Protein AF-A0A1P8FGY9-F1 (afdb_monomer_lite)

Radius of gyration: 38.56 Å; chains: 1; bounding box: 108×96×77 Å

Sequence (184 aa):
MKPAHLARLALLLLAVPMPASASFLSGEALDTMANVISWIVLIFVPIGAIVLFWLVHVMPEKIAEKNHHPQSAAIKTLCLLSLFFGGLLWPIAWLWAYTKPVAYRMAYGTDKHEHYYVHMAERAERGELDEEQLDHLRAEFFSMAERGALSDVLKAARDRTSKSVAGRAAPGPAASTSTTGGHA

Structure (mmCIF, N/CA/C/O backbone):
data_AF-A0A1P8FGY9-F1
#
_entry.id   AF-A0A1P8FGY9-F1
#
loop_
_atom_site.group_PDB
_atom_site.id
_atom_site.type_symbol
_atom_site.label_atom_id
_atom_site.label_alt_id
_atom_site.label_comp_id
_atom_site.label_asym_id
_atom_site.label_entity_id
_atom_site.label_seq_id
_atom_site.pdbx_PDB_ins_code
_atom_site.Cartn_x
_atom_site.Cartn_y
_atom_site.Cartn_z
_atom_site.occupancy
_atom_site.B_iso_or_equiv
_atom_site.auth_seq_id
_atom_site.auth_comp_id
_atom_site.auth_asym_id
_atom_site.auth_atom_id
_atom_site.pdbx_PDB_model_num
ATOM 1 N N . MET A 1 1 ? 69.899 33.378 -31.419 1.00 52.72 1 MET A N 1
ATOM 2 C CA . MET A 1 1 ? 68.462 33.410 -31.786 1.00 52.72 1 MET A CA 1
ATOM 3 C C . MET A 1 1 ? 67.663 33.518 -30.491 1.00 52.72 1 MET A C 1
ATOM 5 O O . MET A 1 1 ? 67.904 32.722 -29.596 1.00 52.72 1 MET A O 1
ATOM 9 N N . LYS A 1 2 ? 66.854 34.576 -30.313 1.00 55.50 2 LYS A N 1
ATOM 10 C CA . LYS A 1 2 ? 66.275 34.943 -29.001 1.00 55.50 2 LYS A CA 1
ATOM 11 C C . LYS A 1 2 ? 65.238 33.901 -28.530 1.00 55.50 2 LYS A C 1
ATOM 13 O O . LYS A 1 2 ? 64.402 33.505 -29.344 1.00 55.50 2 LYS A O 1
ATOM 18 N N . PRO A 1 3 ? 65.224 33.518 -27.236 1.00 62.28 3 PRO A N 1
ATOM 19 C CA . PRO A 1 3 ? 64.344 32.471 -26.687 1.00 62.28 3 PRO A CA 1
ATOM 20 C C . PRO A 1 3 ? 62.849 32.773 -26.880 1.00 62.28 3 PRO A C 1
ATOM 22 O O . PRO A 1 3 ? 62.032 31.862 -26.973 1.00 62.28 3 PRO A O 1
ATOM 25 N N . ALA A 1 4 ? 62.497 34.050 -27.047 1.00 67.69 4 ALA A N 1
ATOM 26 C CA . ALA A 1 4 ? 61.141 34.495 -27.347 1.00 67.69 4 ALA A CA 1
ATOM 27 C C . ALA A 1 4 ? 60.590 33.968 -28.688 1.00 67.69 4 ALA A C 1
ATOM 29 O O . ALA A 1 4 ? 59.383 33.784 -28.813 1.00 67.69 4 ALA A O 1
ATOM 30 N N . HIS A 1 5 ? 61.440 33.705 -29.689 1.00 65.44 5 HIS A N 1
ATOM 31 C CA . HIS A 1 5 ? 60.979 33.160 -30.972 1.00 65.44 5 HIS A CA 1
ATOM 32 C C . HIS A 1 5 ? 60.715 31.655 -30.895 1.00 65.44 5 HIS A C 1
ATOM 34 O O . HIS A 1 5 ? 59.754 31.189 -31.494 1.00 65.44 5 HIS A O 1
ATOM 40 N N . LEU A 1 6 ? 61.505 30.917 -30.107 1.00 68.25 6 LEU A N 1
ATOM 41 C CA . LEU A 1 6 ? 61.282 29.490 -29.854 1.00 68.25 6 LEU A CA 1
ATOM 42 C C . LEU A 1 6 ? 60.007 29.267 -29.035 1.00 68.25 6 LEU A C 1
ATOM 44 O O . LEU A 1 6 ? 59.204 28.406 -29.379 1.00 68.25 6 LEU A O 1
ATOM 48 N N . ALA A 1 7 ? 59.770 30.102 -28.019 1.00 68.69 7 ALA A N 1
ATOM 49 C CA . ALA A 1 7 ? 58.537 30.063 -27.235 1.00 68.69 7 ALA A CA 1
ATOM 50 C C . ALA A 1 7 ? 57.295 30.374 -28.090 1.00 68.69 7 ALA A C 1
ATOM 52 O O . ALA A 1 7 ? 56.277 29.698 -27.975 1.00 68.69 7 ALA A O 1
ATOM 53 N N . ARG A 1 8 ? 57.389 31.360 -28.994 1.00 69.12 8 ARG A N 1
ATOM 54 C CA . ARG A 1 8 ? 56.297 31.693 -29.922 1.00 69.12 8 ARG A CA 1
ATOM 55 C C . ARG A 1 8 ? 56.027 30.578 -30.927 1.00 69.12 8 ARG A C 1
ATOM 57 O O . ARG A 1 8 ? 54.866 30.321 -31.205 1.00 69.12 8 ARG A O 1
ATOM 64 N N . LEU A 1 9 ? 57.061 29.904 -31.432 1.00 68.62 9 LEU A N 1
ATOM 65 C CA . LEU A 1 9 ? 56.897 28.797 -32.378 1.00 68.62 9 LEU A CA 1
ATOM 66 C C . LEU A 1 9 ? 56.300 27.552 -31.705 1.00 68.62 9 LEU A C 1
ATOM 68 O O . LEU A 1 9 ? 55.421 26.919 -32.276 1.00 68.62 9 LEU A O 1
ATOM 72 N N . ALA A 1 10 ? 56.724 27.242 -30.476 1.00 67.62 10 ALA A N 1
ATOM 73 C CA . ALA A 1 10 ? 56.170 26.144 -29.685 1.00 67.62 10 ALA A CA 1
ATOM 74 C C . ALA A 1 10 ? 54.699 26.386 -29.310 1.00 67.62 10 ALA A C 1
ATOM 76 O O . ALA A 1 10 ? 53.885 25.471 -29.397 1.00 67.62 10 ALA A O 1
ATOM 77 N N . LEU A 1 11 ? 54.340 27.628 -28.964 1.00 67.56 11 LEU A N 1
ATOM 78 C CA . LEU A 1 11 ? 52.955 28.008 -28.683 1.00 67.56 11 LEU A CA 1
ATOM 79 C C . LEU A 1 11 ? 52.070 27.938 -29.939 1.00 67.56 11 LEU A C 1
ATOM 81 O O . LEU A 1 11 ? 50.914 27.537 -29.850 1.00 67.56 11 LEU A O 1
ATOM 85 N N . LEU A 1 12 ? 52.619 28.276 -31.111 1.00 65.75 12 LEU A N 1
ATOM 86 C CA . LEU A 1 12 ? 51.913 28.162 -32.391 1.00 65.75 12 LEU A CA 1
ATOM 87 C C . LEU A 1 12 ? 51.732 26.700 -32.822 1.00 65.75 12 LEU A C 1
ATOM 89 O O . LEU A 1 12 ? 50.700 26.372 -33.393 1.00 65.75 12 LEU A O 1
ATOM 93 N N . LEU A 1 13 ? 52.688 25.819 -32.503 1.00 63.69 13 LEU A N 1
ATOM 94 C CA . LEU A 1 13 ? 52.582 24.379 -32.763 1.00 63.69 13 LEU A CA 1
ATOM 95 C C . LEU A 1 13 ? 51.557 23.688 -31.846 1.00 63.69 13 LEU A C 1
ATOM 97 O O . LEU A 1 13 ? 50.890 22.754 -32.276 1.00 63.69 13 LEU A O 1
ATOM 101 N N . LEU A 1 14 ? 51.412 24.159 -30.601 1.00 64.88 14 LEU A N 1
ATOM 102 C CA . LEU A 1 14 ? 50.437 23.632 -29.637 1.00 64.88 14 LEU A CA 1
ATOM 103 C C . LEU A 1 14 ? 48.996 24.093 -29.925 1.00 64.88 14 LEU A C 1
ATOM 105 O O . LEU A 1 14 ? 48.046 23.475 -29.454 1.00 64.88 14 LEU A O 1
ATOM 109 N N . ALA A 1 15 ? 48.839 25.185 -30.677 1.00 63.47 15 ALA A N 1
ATOM 110 C CA . ALA A 1 15 ? 47.548 25.764 -31.042 1.00 63.47 15 ALA A 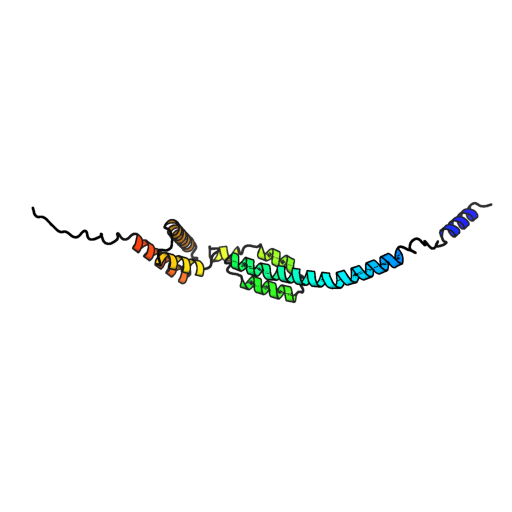CA 1
ATOM 111 C C . ALA A 1 15 ? 46.965 25.193 -32.347 1.00 63.47 15 ALA A C 1
ATOM 113 O O . ALA A 1 15 ? 45.872 25.594 -32.746 1.00 63.47 15 ALA A O 1
ATOM 114 N N . VAL A 1 16 ? 47.667 24.274 -33.022 1.00 65.19 16 VAL A N 1
ATOM 115 C CA . VAL A 1 16 ? 47.122 23.569 -34.188 1.00 65.19 16 VAL A CA 1
ATOM 116 C C . VAL A 1 16 ? 46.203 22.452 -33.682 1.00 65.19 16 VAL A C 1
ATOM 118 O O . VAL A 1 16 ? 46.699 21.509 -33.062 1.00 65.19 16 VAL A O 1
ATOM 121 N N . PRO A 1 17 ? 44.879 22.513 -33.923 1.00 61.41 17 PRO A N 1
ATOM 122 C CA . PRO A 1 17 ? 43.989 21.419 -33.570 1.00 61.41 17 PRO A CA 1
ATOM 123 C C . PRO A 1 17 ? 44.350 20.210 -34.438 1.00 61.41 17 PRO A C 1
ATOM 125 O O . PRO A 1 17 ? 44.054 20.171 -35.631 1.00 61.41 17 PRO A O 1
ATOM 128 N N . MET A 1 18 ? 45.027 19.222 -33.851 1.00 62.53 18 MET A N 1
ATOM 129 C CA . MET A 1 18 ? 45.181 17.922 -34.493 1.00 62.53 18 MET A CA 1
ATOM 130 C C . MET A 1 18 ? 43.790 17.286 -34.613 1.00 62.53 18 MET A C 1
ATOM 132 O O . MET A 1 18 ? 43.100 17.172 -33.596 1.00 62.53 18 MET A O 1
ATOM 136 N N . PRO A 1 19 ? 43.353 16.843 -35.806 1.00 58.59 19 PRO A N 1
ATOM 137 C CA . PRO A 1 19 ? 42.156 16.028 -35.909 1.00 58.59 19 PRO A CA 1
ATOM 138 C C . PRO A 1 19 ? 42.450 14.684 -35.237 1.00 58.59 19 PRO A C 1
ATOM 140 O O . PRO A 1 19 ? 43.088 13.805 -35.819 1.00 58.59 19 PRO A O 1
ATOM 143 N N . ALA A 1 20 ? 42.014 14.539 -33.986 1.00 58.78 20 ALA A N 1
ATOM 144 C CA . ALA A 1 20 ? 42.056 13.293 -33.235 1.00 58.78 20 ALA A CA 1
ATOM 145 C C . ALA A 1 20 ? 41.109 12.278 -33.894 1.00 58.78 20 ALA A C 1
ATOM 147 O O . ALA A 1 20 ? 39.953 12.111 -33.514 1.00 58.78 20 ALA A O 1
ATOM 148 N N . SER A 1 21 ? 41.605 11.620 -34.936 1.00 54.66 21 SER A N 1
ATOM 149 C CA . SER A 1 21 ? 40.890 10.591 -35.683 1.00 54.66 21 SER A CA 1
ATOM 150 C C . SER A 1 21 ? 41.093 9.247 -34.986 1.00 54.66 21 SER A C 1
ATOM 152 O O . SER A 1 21 ? 41.872 8.417 -35.437 1.00 54.66 21 SER A O 1
ATOM 154 N N . ALA A 1 22 ? 40.429 9.056 -33.844 1.00 53.38 22 ALA A N 1
ATOM 155 C CA . ALA A 1 22 ? 40.418 7.782 -33.116 1.00 53.38 22 ALA A CA 1
ATOM 156 C C . ALA A 1 22 ? 39.099 6.993 -33.285 1.00 53.38 22 ALA A C 1
ATOM 158 O O . ALA A 1 22 ? 38.991 5.875 -32.790 1.00 53.38 22 ALA A O 1
ATOM 159 N N . SER A 1 23 ? 38.107 7.541 -34.001 1.00 54.06 23 SER A N 1
ATOM 160 C CA . SER A 1 23 ? 36.715 7.046 -33.975 1.00 54.06 23 SER A CA 1
ATOM 161 C C . SER A 1 23 ? 36.164 6.564 -35.322 1.00 54.06 23 SER A C 1
ATOM 163 O O . SER A 1 23 ? 34.956 6.591 -35.527 1.00 54.06 23 SER A O 1
ATOM 165 N N . PHE A 1 24 ? 37.006 6.133 -36.265 1.00 56.44 24 PHE A N 1
ATOM 166 C CA . PHE A 1 24 ? 36.525 5.761 -37.606 1.00 56.44 24 PHE A CA 1
ATOM 167 C C . PHE A 1 24 ? 35.804 4.399 -37.660 1.00 56.44 24 PHE A C 1
ATOM 169 O O . PHE A 1 24 ? 34.945 4.201 -38.504 1.00 56.44 24 PHE A O 1
ATOM 176 N N . LEU A 1 25 ? 36.100 3.474 -36.738 1.00 56.06 25 LEU A N 1
ATOM 177 C CA . LEU A 1 25 ? 35.446 2.153 -36.674 1.00 56.06 25 LEU A CA 1
ATOM 178 C C . LEU A 1 25 ? 34.534 1.981 -35.452 1.00 56.06 25 LEU A C 1
ATOM 180 O O . LEU A 1 25 ? 33.635 1.146 -35.461 1.00 56.06 25 LEU A O 1
ATOM 184 N N . SER A 1 26 ? 34.745 2.780 -34.404 1.00 59.91 26 SER A N 1
ATOM 185 C CA . SER A 1 26 ? 33.906 2.780 -33.207 1.00 59.91 26 SER A CA 1
ATOM 186 C C . SER A 1 26 ? 32.753 3.771 -33.297 1.00 59.91 26 SER A C 1
ATOM 188 O O . SER A 1 26 ? 31.760 3.529 -32.633 1.00 59.91 26 SER A O 1
ATOM 190 N N . GLY A 1 27 ? 32.837 4.834 -34.109 1.00 69.06 27 GLY A N 1
ATOM 191 C CA . GLY A 1 27 ? 31.794 5.859 -34.218 1.00 69.06 27 GLY A CA 1
ATOM 192 C C . GLY A 1 27 ? 30.499 5.341 -34.842 1.00 69.06 27 GLY A C 1
ATOM 193 O O . GLY A 1 27 ? 29.450 5.449 -34.226 1.00 69.06 27 GLY A O 1
ATOM 194 N N . GLU A 1 28 ? 30.576 4.718 -36.019 1.00 73.75 28 GLU A N 1
ATOM 195 C CA . GLU A 1 28 ? 29.394 4.210 -36.737 1.00 73.75 28 GLU A CA 1
ATOM 196 C C . GLU A 1 28 ? 28.761 2.996 -36.033 1.00 73.75 28 GLU A C 1
ATOM 198 O O . GLU A 1 28 ? 27.538 2.876 -35.940 1.00 73.75 28 GLU A O 1
ATOM 203 N N . ALA A 1 29 ? 29.592 2.127 -35.445 1.00 80.75 29 ALA A N 1
ATOM 204 C CA . ALA A 1 29 ? 29.123 1.020 -34.618 1.00 80.75 29 ALA A CA 1
ATOM 205 C C . ALA A 1 29 ? 28.487 1.511 -33.303 1.00 80.75 29 ALA A C 1
ATOM 207 O O . ALA A 1 29 ? 27.421 1.020 -32.939 1.00 80.75 29 ALA A O 1
ATOM 208 N N . LEU A 1 30 ? 29.083 2.492 -32.605 1.00 82.94 30 LEU A N 1
ATOM 209 C CA . LEU A 1 30 ? 28.463 3.106 -31.421 1.00 82.94 30 LEU A CA 1
ATOM 210 C C . LEU A 1 30 ? 27.164 3.812 -31.769 1.00 82.94 30 LEU A C 1
ATOM 212 O O . LEU A 1 30 ? 26.212 3.673 -31.014 1.00 82.94 30 LEU A O 1
ATOM 216 N N . ASP A 1 31 ? 27.118 4.545 -32.878 1.00 86.00 31 ASP A N 1
ATOM 217 C CA . ASP A 1 31 ? 25.928 5.279 -33.306 1.00 86.00 31 ASP A CA 1
ATOM 218 C C . ASP A 1 31 ? 24.774 4.314 -33.607 1.00 86.00 31 ASP A C 1
ATOM 220 O O . ASP A 1 31 ? 23.673 4.451 -33.070 1.00 86.00 31 ASP A O 1
ATOM 224 N N . THR A 1 32 ? 25.068 3.232 -34.333 1.00 88.44 32 THR A N 1
ATOM 225 C CA . THR A 1 32 ? 24.097 2.165 -34.604 1.00 88.44 32 THR A CA 1
ATOM 226 C C . THR A 1 32 ? 23.628 1.490 -33.312 1.00 88.44 32 THR A C 1
ATOM 228 O O . THR A 1 32 ? 22.425 1.312 -33.108 1.00 88.44 32 THR A O 1
ATOM 231 N N . MET A 1 33 ? 24.547 1.140 -32.405 1.00 90.12 33 MET A N 1
ATOM 232 C CA . MET A 1 33 ? 24.194 0.536 -31.114 1.00 90.12 33 MET A CA 1
ATOM 233 C C . MET A 1 33 ? 23.385 1.497 -30.234 1.00 90.12 33 MET A C 1
ATOM 235 O O . MET A 1 33 ? 22.400 1.083 -29.626 1.00 90.12 33 MET A O 1
ATOM 239 N N . ALA A 1 34 ? 23.746 2.778 -30.188 1.00 91.69 34 ALA A N 1
ATOM 240 C CA . ALA A 1 34 ? 23.038 3.803 -29.430 1.00 91.69 34 ALA A CA 1
ATOM 241 C C . ALA A 1 34 ? 21.625 4.031 -29.975 1.00 91.69 34 ALA A C 1
ATOM 243 O O . ALA A 1 34 ? 20.690 4.182 -29.187 1.00 91.69 34 ALA A O 1
ATOM 244 N N . ASN A 1 35 ? 21.442 3.990 -31.297 1.00 93.31 35 ASN A N 1
ATOM 245 C CA . ASN A 1 35 ? 20.129 4.092 -31.925 1.00 93.31 35 ASN A CA 1
ATOM 246 C C . ASN A 1 35 ? 19.243 2.881 -31.582 1.00 93.31 35 ASN A C 1
ATOM 248 O O . ASN A 1 35 ? 18.087 3.045 -31.188 1.00 93.31 35 ASN A O 1
ATOM 252 N N . VAL A 1 36 ? 19.799 1.665 -31.644 1.00 93.62 36 VAL A N 1
ATOM 253 C CA . VAL A 1 36 ? 19.083 0.436 -31.255 1.00 93.62 36 VAL A CA 1
ATOM 254 C C . VAL A 1 36 ? 18.703 0.468 -29.773 1.00 93.62 36 VAL A C 1
ATOM 256 O O . VAL A 1 36 ? 17.544 0.232 -29.431 1.00 93.62 36 VAL A O 1
ATOM 259 N N . ILE A 1 37 ? 19.643 0.815 -28.889 1.00 94.00 37 ILE A N 1
ATOM 260 C CA . ILE A 1 37 ? 19.380 0.939 -27.449 1.00 94.00 37 ILE A CA 1
ATOM 261 C C . ILE A 1 37 ? 18.340 2.031 -27.187 1.00 94.00 37 ILE A C 1
ATOM 263 O O . ILE A 1 37 ? 17.445 1.817 -26.376 1.00 94.00 37 ILE A O 1
ATOM 267 N N . SER A 1 38 ? 18.398 3.163 -27.891 1.00 95.50 38 SER A N 1
ATOM 268 C CA . SER A 1 38 ? 17.421 4.247 -27.735 1.00 95.50 38 SER A CA 1
ATOM 269 C C . SER A 1 38 ? 16.010 3.790 -28.087 1.00 95.50 38 SER A C 1
ATOM 271 O O . SER A 1 38 ? 15.091 4.050 -27.316 1.00 95.50 38 SER A O 1
ATOM 273 N N . TRP A 1 39 ? 15.826 3.049 -29.183 1.00 95.75 39 TRP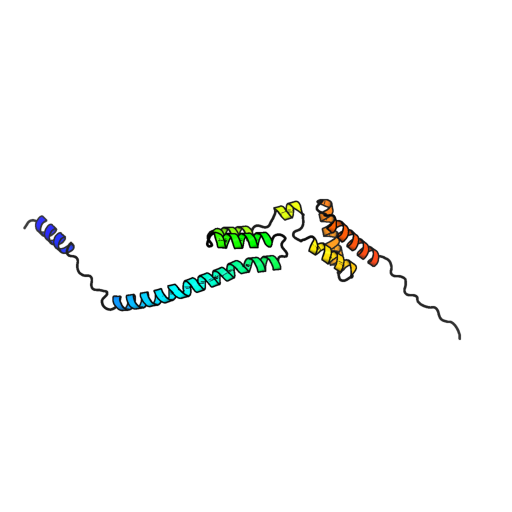 A N 1
ATOM 274 C CA . TRP A 1 39 ? 14.525 2.471 -29.540 1.00 95.75 39 TRP A CA 1
ATOM 275 C C . TRP A 1 39 ? 14.026 1.451 -28.515 1.00 95.75 39 TRP A C 1
ATOM 277 O O . TRP A 1 39 ? 12.849 1.463 -28.154 1.00 95.75 39 TRP A O 1
ATOM 287 N N . ILE A 1 40 ? 14.919 0.601 -28.003 1.00 95.12 40 ILE A N 1
ATOM 288 C CA . ILE A 1 40 ? 14.588 -0.352 -26.937 1.00 95.12 40 ILE A CA 1
ATOM 289 C C . ILE A 1 40 ? 14.144 0.408 -25.684 1.00 95.12 40 ILE A C 1
ATOM 291 O O . ILE A 1 40 ? 13.064 0.158 -25.161 1.00 95.12 40 ILE A O 1
ATOM 295 N N . VAL A 1 41 ? 14.931 1.370 -25.213 1.00 94.75 41 VAL A N 1
ATOM 296 C CA . VAL A 1 41 ? 14.609 2.175 -24.028 1.00 94.75 41 VAL A CA 1
ATOM 297 C C . VAL A 1 41 ? 13.287 2.915 -24.230 1.00 94.75 41 VAL A C 1
ATOM 299 O O . VAL A 1 41 ? 12.419 2.855 -23.365 1.00 94.75 41 VAL A O 1
ATOM 302 N N . LEU A 1 42 ? 13.082 3.533 -25.393 1.00 94.62 42 LEU A N 1
ATOM 303 C CA . LEU A 1 42 ? 11.875 4.292 -25.714 1.00 94.62 42 LEU A CA 1
ATOM 304 C C . LEU A 1 42 ? 10.603 3.433 -25.719 1.00 94.62 42 LEU A C 1
ATOM 306 O O . LEU A 1 42 ? 9.535 3.955 -25.421 1.00 94.62 42 LEU A O 1
ATOM 310 N N . ILE A 1 43 ? 10.699 2.131 -26.003 1.00 94.00 43 ILE A N 1
ATOM 311 C CA . ILE A 1 43 ? 9.553 1.208 -25.975 1.00 94.00 43 ILE A CA 1
ATOM 312 C C . ILE A 1 43 ? 9.416 0.525 -24.608 1.00 94.00 43 ILE A C 1
ATOM 314 O O . ILE A 1 43 ? 8.341 0.521 -24.012 1.00 94.00 43 ILE A O 1
ATOM 318 N N . PHE A 1 44 ? 10.491 -0.056 -24.081 1.00 93.75 44 PHE A N 1
ATOM 319 C CA . PHE A 1 44 ? 10.430 -0.900 -22.888 1.00 93.75 44 PHE A CA 1
ATOM 320 C C . PHE A 1 44 ? 10.381 -0.104 -21.583 1.00 93.75 44 PHE A C 1
ATOM 322 O O . PHE A 1 44 ? 9.739 -0.561 -20.637 1.00 93.75 44 PHE A O 1
ATOM 329 N N . VAL A 1 45 ? 10.992 1.084 -21.510 1.00 91.50 45 VAL A N 1
ATOM 330 C CA . VAL A 1 45 ? 10.906 1.927 -20.306 1.00 91.50 45 VAL A CA 1
ATOM 331 C C . VAL A 1 45 ? 9.481 2.393 -20.023 1.00 91.50 45 VAL A C 1
ATOM 333 O O . VAL A 1 45 ? 9.056 2.207 -18.885 1.00 91.50 45 VAL A O 1
ATOM 336 N N . PRO A 1 46 ? 8.693 2.936 -20.974 1.00 88.31 46 PRO A N 1
ATOM 337 C CA . PRO A 1 46 ? 7.314 3.307 -20.668 1.00 88.31 46 PRO A CA 1
ATOM 338 C C . PRO A 1 46 ? 6.445 2.090 -20.341 1.00 88.31 46 PRO A C 1
ATOM 340 O O . PRO A 1 46 ? 5.624 2.177 -19.435 1.00 88.31 46 PRO A O 1
ATOM 343 N N . ILE A 1 47 ? 6.652 0.938 -20.989 1.00 91.19 47 ILE A N 1
ATOM 344 C CA . ILE A 1 47 ? 5.931 -0.298 -20.637 1.00 91.19 47 ILE A CA 1
ATOM 345 C C . ILE A 1 47 ? 6.265 -0.719 -19.201 1.00 91.19 47 ILE A C 1
ATOM 347 O O . ILE A 1 47 ? 5.362 -0.961 -18.402 1.00 91.19 47 ILE A O 1
ATOM 351 N N . GLY A 1 48 ? 7.551 -0.754 -18.845 1.00 88.38 48 GLY A N 1
ATOM 352 C CA . GLY A 1 48 ? 8.003 -1.064 -17.490 1.00 88.38 48 GLY A CA 1
ATOM 353 C C . GLY A 1 48 ? 7.484 -0.059 -16.461 1.00 88.38 48 GLY A C 1
ATOM 354 O O . GLY A 1 48 ? 7.026 -0.461 -15.393 1.00 88.38 48 GLY A O 1
ATOM 355 N N . ALA A 1 49 ? 7.475 1.231 -16.803 1.00 82.56 49 ALA A N 1
ATOM 356 C CA . ALA A 1 49 ? 6.919 2.287 -15.969 1.00 82.56 49 ALA A CA 1
ATOM 357 C C . ALA A 1 49 ? 5.415 2.095 -15.751 1.00 82.56 49 ALA A C 1
ATOM 359 O O . ALA A 1 49 ? 4.969 2.192 -14.615 1.00 82.56 49 ALA A O 1
ATOM 360 N N . ILE A 1 50 ? 4.644 1.756 -16.791 1.00 83.75 50 ILE A N 1
ATOM 361 C CA . ILE A 1 50 ? 3.206 1.474 -16.680 1.00 83.75 50 ILE A CA 1
ATOM 362 C C . ILE A 1 50 ? 2.962 0.238 -15.812 1.00 83.75 50 ILE A C 1
ATOM 364 O O . ILE A 1 50 ? 2.107 0.284 -14.933 1.00 83.75 50 ILE A O 1
ATOM 368 N N . VAL A 1 51 ? 3.716 -0.848 -16.006 1.00 84.69 51 VAL A N 1
ATOM 369 C CA . VAL A 1 51 ? 3.572 -2.078 -15.206 1.00 84.69 51 VAL A CA 1
ATOM 370 C C . VAL A 1 51 ? 3.907 -1.820 -13.738 1.00 84.69 51 VAL A C 1
ATOM 372 O O . VAL A 1 51 ? 3.137 -2.203 -12.856 1.00 84.69 51 VAL A O 1
ATOM 375 N N . LEU A 1 52 ? 5.019 -1.133 -13.464 1.00 80.75 52 LEU A N 1
ATOM 376 C CA . LEU A 1 52 ? 5.407 -0.744 -12.110 1.00 80.75 52 LEU A CA 1
ATOM 377 C C . LEU A 1 52 ? 4.364 0.192 -11.491 1.00 80.75 52 LEU A C 1
ATOM 379 O O . LEU A 1 52 ? 3.974 0.001 -10.341 1.00 80.75 52 LEU A O 1
ATOM 383 N N . PHE A 1 53 ? 3.871 1.157 -12.266 1.00 78.62 53 PHE A N 1
ATOM 384 C CA . PHE A 1 53 ? 2.825 2.084 -11.855 1.00 78.62 53 PHE A CA 1
ATOM 385 C C . PHE A 1 53 ? 1.542 1.343 -11.466 1.00 78.62 53 PHE A C 1
ATOM 387 O O . PHE A 1 53 ? 0.993 1.603 -10.394 1.00 78.62 53 PHE A O 1
ATOM 394 N N . TRP A 1 54 ? 1.105 0.385 -12.287 1.00 79.50 54 TRP A N 1
ATOM 395 C CA . TRP A 1 54 ? -0.064 -0.454 -12.021 1.00 79.50 54 TRP A CA 1
ATOM 396 C C . TRP A 1 54 ? 0.125 -1.301 -10.762 1.00 79.50 54 TRP A C 1
ATOM 398 O O . TRP A 1 54 ? -0.736 -1.308 -9.884 1.00 79.50 54 TRP A O 1
ATOM 408 N N . LEU A 1 55 ? 1.275 -1.970 -10.632 1.00 71.88 55 LEU A N 1
ATOM 409 C CA . LEU A 1 55 ? 1.579 -2.826 -9.486 1.00 71.88 55 LEU A CA 1
ATOM 410 C C . LEU A 1 55 ? 1.596 -2.015 -8.184 1.00 71.88 55 LEU A C 1
ATOM 412 O O . LEU A 1 55 ? 0.964 -2.411 -7.204 1.00 71.88 55 LEU A O 1
ATOM 416 N N . VAL A 1 56 ? 2.261 -0.857 -8.184 1.00 71.56 56 VAL A N 1
ATOM 417 C CA . VAL A 1 56 ? 2.364 0.023 -7.012 1.00 71.56 56 VAL A CA 1
ATOM 418 C C . VAL A 1 56 ? 1.010 0.625 -6.625 1.00 71.56 56 VAL A C 1
ATOM 420 O O . VAL A 1 56 ? 0.732 0.711 -5.432 1.00 71.56 56 VAL A O 1
ATOM 423 N N . HIS A 1 57 ? 0.147 0.990 -7.580 1.00 72.31 57 HIS A N 1
ATOM 424 C CA . HIS A 1 57 ? -1.178 1.550 -7.265 1.00 72.31 57 HIS A CA 1
ATOM 425 C C . HIS A 1 57 ? -2.207 0.490 -6.837 1.00 72.31 57 HIS A C 1
ATOM 427 O O . HIS A 1 57 ? -3.084 0.796 -6.033 1.00 72.31 57 HIS A O 1
ATOM 433 N N . VAL A 1 58 ? -2.090 -0.759 -7.299 1.00 65.81 58 VAL A N 1
ATOM 434 C CA . VAL A 1 58 ? -2.997 -1.865 -6.914 1.00 65.81 58 VAL A CA 1
ATOM 435 C C . VAL A 1 58 ? -2.632 -2.483 -5.554 1.00 65.81 58 VAL A C 1
ATOM 437 O O . VAL A 1 58 ? -3.500 -2.954 -4.817 1.00 65.81 58 VAL A O 1
ATOM 440 N N . MET A 1 59 ? -1.352 -2.472 -5.177 1.00 61.69 59 MET A N 1
ATOM 441 C CA . MET A 1 59 ? -0.868 -3.016 -3.900 1.00 61.69 59 MET A CA 1
ATOM 442 C C . MET A 1 59 ? -1.543 -2.447 -2.628 1.00 61.69 59 MET A C 1
ATOM 444 O O . MET A 1 59 ? -1.878 -3.245 -1.747 1.00 61.69 59 MET A O 1
ATOM 448 N N . PRO A 1 60 ? -1.774 -1.127 -2.481 1.00 58.88 60 PRO A N 1
ATOM 449 C CA . PRO A 1 60 ? -2.358 -0.570 -1.262 1.00 58.88 60 PRO A CA 1
ATOM 450 C C . PRO A 1 60 ? -3.810 -1.013 -1.016 1.00 58.88 60 PRO A C 1
ATOM 452 O O . PRO A 1 60 ? -4.211 -1.142 0.139 1.00 58.88 60 PRO A O 1
ATOM 455 N N . GLU A 1 61 ? -4.578 -1.335 -2.061 1.00 60.03 61 GLU A N 1
ATOM 456 C CA . GLU A 1 61 ? -5.928 -1.901 -1.923 1.00 60.03 61 GLU A CA 1
ATOM 457 C C . GLU A 1 61 ? -5.890 -3.306 -1.309 1.00 60.03 61 GLU A C 1
ATOM 459 O O . GLU A 1 61 ? -6.575 -3.572 -0.320 1.00 60.03 61 GLU A O 1
ATOM 464 N N . LYS A 1 62 ? -5.001 -4.173 -1.813 1.00 60.50 62 LYS A N 1
ATOM 465 C CA . LYS A 1 62 ? -4.851 -5.542 -1.290 1.00 60.50 62 LYS A CA 1
ATOM 466 C C . LYS A 1 62 ? -4.324 -5.564 0.146 1.00 60.50 62 LYS A C 1
ATOM 468 O O . LYS A 1 62 ? -4.650 -6.477 0.90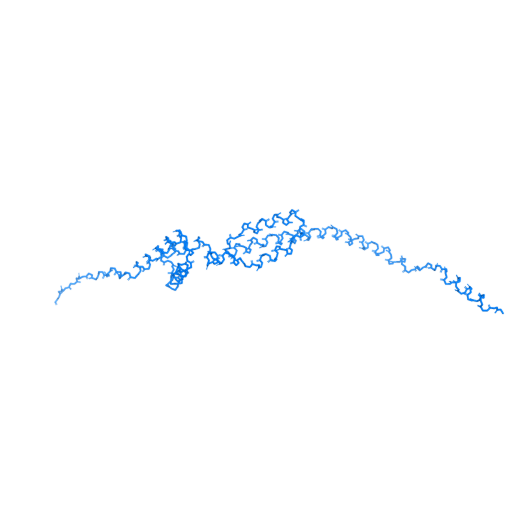1 1.00 60.50 62 LYS A O 1
ATOM 473 N N . ILE A 1 63 ? -3.514 -4.575 0.534 1.00 59.31 63 ILE A N 1
ATOM 474 C CA . ILE A 1 63 ? -3.028 -4.412 1.914 1.00 59.31 63 ILE A CA 1
ATOM 475 C C . ILE A 1 63 ? -4.157 -3.930 2.837 1.00 59.31 63 ILE A C 1
ATOM 477 O O . ILE A 1 63 ? -4.265 -4.412 3.965 1.00 59.31 63 ILE A O 1
ATOM 481 N N . ALA A 1 64 ? -5.024 -3.028 2.371 1.00 58.16 64 ALA A N 1
ATOM 482 C CA . ALA A 1 64 ? -6.155 -2.532 3.155 1.00 58.16 64 ALA A CA 1
ATOM 483 C C . ALA A 1 64 ? -7.215 -3.617 3.419 1.00 58.16 64 ALA A C 1
ATOM 485 O O . ALA A 1 64 ? -7.724 -3.705 4.538 1.00 58.16 64 ALA A O 1
ATOM 486 N N . GLU A 1 65 ? -7.505 -4.470 2.430 1.00 58.81 65 GLU A N 1
ATOM 487 C CA . GLU A 1 65 ? -8.418 -5.611 2.591 1.00 58.81 65 GLU A CA 1
ATOM 488 C C . GLU A 1 65 ? -7.867 -6.658 3.564 1.00 58.81 65 GLU A C 1
ATOM 490 O O . GLU A 1 65 ? -8.587 -7.101 4.458 1.00 58.81 65 GLU A O 1
ATOM 495 N N . LYS A 1 66 ? -6.575 -7.005 3.451 1.00 53.44 66 LYS A N 1
ATOM 496 C CA . LYS A 1 66 ? -5.930 -7.971 4.357 1.00 53.44 66 LYS A CA 1
ATOM 497 C C . LYS A 1 66 ? -5.872 -7.502 5.812 1.00 53.44 66 LYS A C 1
ATOM 499 O O . LYS A 1 66 ? -5.847 -8.337 6.709 1.00 53.44 66 LYS A O 1
ATOM 504 N N . ASN A 1 67 ? -5.827 -6.189 6.039 1.00 53.72 67 ASN A N 1
ATOM 505 C CA . ASN A 1 67 ? -5.666 -5.601 7.368 1.00 53.72 67 ASN A CA 1
ATOM 506 C C . ASN A 1 67 ? -6.988 -5.142 8.014 1.00 53.72 67 ASN A C 1
ATOM 508 O O . ASN A 1 67 ? -6.940 -4.552 9.089 1.00 53.72 67 ASN A O 1
ATOM 512 N N . HIS A 1 68 ? -8.152 -5.380 7.389 1.00 53.84 68 HIS A N 1
ATOM 513 C CA . HIS A 1 68 ? -9.480 -5.005 7.911 1.00 53.84 68 HIS A CA 1
ATOM 514 C C . HIS A 1 68 ? -9.572 -3.555 8.443 1.00 53.84 68 HIS A C 1
ATOM 516 O O . HIS A 1 68 ? -10.206 -3.286 9.465 1.00 53.84 68 HIS A O 1
ATOM 522 N N . HIS A 1 69 ? -8.939 -2.604 7.746 1.00 47.59 69 HIS A N 1
ATOM 523 C CA . HIS A 1 69 ? -8.779 -1.233 8.237 1.00 47.59 69 HIS A CA 1
ATOM 524 C C . HIS A 1 69 ? -10.012 -0.336 7.957 1.00 47.59 69 HIS A C 1
ATOM 526 O O . HIS A 1 69 ? -10.517 -0.320 6.831 1.00 47.59 69 HIS A O 1
ATOM 532 N N . PRO A 1 70 ? -10.436 0.521 8.910 1.00 53.81 70 PRO A N 1
ATOM 533 C CA . PRO A 1 70 ? -11.490 1.534 8.729 1.00 53.81 70 PRO A CA 1
ATOM 534 C C . PRO A 1 70 ? -11.344 2.618 7.680 1.00 53.81 70 PRO A C 1
ATOM 536 O O . PRO A 1 70 ? -12.276 3.392 7.485 1.00 53.81 70 PRO A O 1
ATOM 539 N N . GLN A 1 71 ? -10.221 2.672 6.976 1.00 52.28 71 GLN A N 1
ATOM 540 C CA . GLN A 1 71 ? -9.873 3.795 6.109 1.00 52.28 71 GLN A CA 1
ATOM 541 C C . GLN A 1 71 ? -9.482 3.371 4.686 1.00 52.28 71 GLN A C 1
ATOM 543 O O . GLN A 1 71 ? -8.736 4.080 4.012 1.00 52.28 71 GLN A O 1
ATOM 548 N N . SER A 1 72 ? -10.016 2.252 4.180 1.00 52.41 72 SER A N 1
ATOM 549 C CA . SER A 1 72 ? -9.808 1.825 2.783 1.00 52.41 72 SER A CA 1
ATOM 550 C C . SER A 1 72 ? -10.203 2.907 1.757 1.00 52.41 72 SER A C 1
ATOM 552 O O . SER A 1 72 ? -9.558 3.048 0.718 1.00 52.41 72 SER A O 1
ATOM 554 N N . ALA A 1 73 ? -11.197 3.744 2.080 1.00 53.22 73 ALA A N 1
ATOM 555 C CA . ALA A 1 73 ? -11.632 4.869 1.250 1.00 53.22 73 ALA A CA 1
ATOM 556 C C . ALA A 1 73 ? -10.608 6.023 1.160 1.00 53.22 73 ALA A C 1
ATOM 558 O O . ALA A 1 73 ? -10.474 6.625 0.098 1.00 53.22 73 ALA A O 1
ATOM 559 N N . ALA A 1 74 ? -9.843 6.309 2.222 1.00 58.66 74 ALA A N 1
ATOM 560 C CA . ALA A 1 74 ? -8.823 7.370 2.213 1.00 58.66 74 ALA A CA 1
ATOM 561 C C . ALA A 1 74 ? -7.603 6.999 1.349 1.00 58.66 74 ALA A C 1
ATOM 563 O O . ALA A 1 74 ? -6.959 7.843 0.731 1.00 58.66 74 ALA A O 1
ATOM 564 N N . ILE A 1 75 ? -7.309 5.703 1.260 1.00 61.69 75 ILE A N 1
ATOM 565 C CA . ILE A 1 75 ? -6.248 5.171 0.402 1.00 61.69 75 ILE A CA 1
ATOM 566 C C . ILE A 1 75 ? -6.668 5.249 -1.075 1.00 61.69 75 ILE A C 1
ATOM 568 O O . ILE A 1 75 ? -5.870 5.645 -1.926 1.00 61.69 75 ILE A O 1
ATOM 572 N N . LYS A 1 76 ? -7.942 4.957 -1.382 1.00 59.28 76 LYS A N 1
ATOM 573 C CA . LYS A 1 76 ? -8.525 5.133 -2.726 1.00 59.28 76 LYS A CA 1
ATOM 574 C C . LYS A 1 76 ? -8.475 6.600 -3.185 1.00 59.28 76 LYS A C 1
ATOM 576 O O . LYS A 1 76 ? -8.139 6.856 -4.341 1.00 59.28 76 LYS A O 1
ATOM 581 N N . THR A 1 77 ? -8.741 7.567 -2.302 1.00 55.50 77 THR A N 1
ATOM 582 C CA . THR A 1 77 ? -8.656 8.999 -2.649 1.00 55.50 77 THR A CA 1
ATOM 583 C C . THR A 1 77 ? -7.215 9.479 -2.823 1.00 55.50 77 THR A C 1
ATOM 585 O O . THR A 1 77 ? -6.948 10.215 -3.769 1.00 55.50 77 THR A O 1
ATOM 588 N N . LEU A 1 78 ? -6.266 9.012 -2.004 1.00 62.59 78 LEU A N 1
ATOM 589 C CA . LEU A 1 78 ? -4.832 9.273 -2.205 1.00 62.59 78 LEU A CA 1
ATOM 590 C C . LEU A 1 78 ? -4.308 8.694 -3.532 1.00 62.59 78 LEU A C 1
ATOM 592 O O . LEU A 1 78 ? -3.512 9.341 -4.209 1.00 62.59 78 LEU A O 1
ATOM 596 N N . CYS A 1 79 ? -4.785 7.514 -3.934 1.00 62.78 79 CYS A N 1
ATOM 597 C CA . CYS A 1 79 ? -4.468 6.884 -5.220 1.00 62.78 79 CYS A CA 1
ATOM 598 C C . CYS A 1 79 ? -4.964 7.725 -6.411 1.00 62.78 79 CYS A C 1
ATOM 600 O O . CYS A 1 79 ? -4.204 7.994 -7.342 1.00 62.78 79 CYS A O 1
ATOM 602 N N . LEU A 1 80 ? -6.217 8.191 -6.365 1.00 61.47 80 LEU A N 1
ATOM 603 C CA . LEU A 1 80 ? -6.770 9.088 -7.388 1.00 61.47 80 LEU A CA 1
ATOM 604 C C . LEU A 1 80 ? -6.062 10.451 -7.412 1.00 61.47 80 LEU A C 1
ATOM 606 O O . LEU A 1 80 ? -5.831 11.006 -8.485 1.00 61.47 80 LEU A O 1
ATOM 610 N N . LEU A 1 81 ? -5.661 10.971 -6.249 1.00 62.34 81 LEU A N 1
ATOM 611 C CA . LEU A 1 81 ? -4.923 12.230 -6.150 1.00 62.34 81 LEU A CA 1
ATOM 612 C C . LEU A 1 81 ? -3.489 12.094 -6.697 1.00 62.34 81 LEU A C 1
ATOM 614 O O . LEU A 1 81 ? -3.021 12.970 -7.415 1.00 62.34 81 LEU A O 1
ATOM 618 N N . SER A 1 82 ? -2.808 10.971 -6.451 1.00 60.62 82 SER A N 1
ATOM 619 C CA . SER A 1 82 ? -1.499 10.654 -7.048 1.00 60.62 82 SER A CA 1
ATOM 620 C C . SER A 1 82 ? -1.550 10.613 -8.582 1.00 60.62 82 SER A C 1
ATOM 622 O O . SER A 1 82 ? -0.659 11.154 -9.242 1.00 60.62 82 SER A O 1
ATOM 624 N N . LEU A 1 83 ? -2.620 10.036 -9.148 1.00 67.00 83 LEU A N 1
ATOM 625 C CA . LEU A 1 83 ? -2.859 10.005 -10.594 1.00 67.00 83 LEU A CA 1
ATOM 626 C C . LEU A 1 83 ? -3.048 11.420 -11.171 1.00 67.00 83 LEU A C 1
ATOM 628 O O . LEU A 1 83 ? -2.524 11.718 -12.240 1.00 67.00 83 LEU A O 1
ATOM 632 N N . PHE A 1 84 ? -3.728 12.308 -10.438 1.00 66.56 84 PHE A N 1
ATOM 633 C CA . PHE A 1 84 ? -3.899 13.713 -10.824 1.00 66.56 84 PHE A CA 1
ATOM 634 C C . PHE A 1 84 ? -2.583 14.512 -10.796 1.00 66.56 84 PHE A C 1
ATOM 636 O O . PHE A 1 84 ? -2.345 15.335 -11.674 1.00 66.56 84 PHE A O 1
ATOM 643 N N . PHE A 1 85 ? -1.693 14.242 -9.835 1.00 64.00 85 PHE A N 1
ATOM 644 C CA . PHE A 1 85 ? -0.387 14.911 -9.710 1.00 64.00 85 PHE A CA 1
ATOM 645 C C . PHE A 1 85 ? 0.762 14.197 -10.454 1.00 64.00 85 PHE A C 1
ATOM 647 O O . PHE A 1 85 ? 1.934 14.490 -10.210 1.00 64.00 85 PHE A O 1
ATOM 654 N N . GLY A 1 86 ? 0.457 13.254 -11.355 1.00 69.50 86 GLY A N 1
ATOM 655 C CA . GLY A 1 86 ? 1.454 12.615 -12.222 1.00 69.50 86 GLY A CA 1
ATOM 656 C C . GLY A 1 86 ? 2.505 11.775 -11.484 1.00 69.50 86 GLY A C 1
ATOM 657 O O . GLY A 1 86 ? 3.635 11.662 -11.951 1.00 69.50 86 GLY A O 1
ATOM 658 N N . GLY A 1 87 ? 2.170 11.212 -10.318 1.00 67.69 87 GLY A N 1
ATOM 659 C CA . GLY A 1 87 ? 3.075 10.347 -9.549 1.00 67.69 87 GLY A CA 1
ATOM 660 C C . GLY A 1 87 ? 4.074 11.069 -8.634 1.00 67.69 87 GLY A C 1
ATOM 661 O O . GLY A 1 87 ? 4.805 10.404 -7.900 1.00 67.69 87 GLY A O 1
ATOM 662 N N . LEU A 1 88 ? 4.078 12.408 -8.589 1.00 63.34 88 LEU A N 1
ATOM 663 C CA . LEU A 1 88 ? 4.978 13.183 -7.716 1.00 63.34 88 LEU A CA 1
ATOM 664 C C . LEU A 1 88 ? 4.680 12.988 -6.213 1.00 63.34 88 LEU A C 1
ATOM 666 O O . LEU A 1 88 ? 5.556 13.144 -5.367 1.00 63.34 88 LEU A O 1
ATOM 670 N N . LEU A 1 89 ? 3.446 12.603 -5.873 1.00 63.56 89 LEU A N 1
ATOM 671 C CA . LEU A 1 89 ? 2.985 12.389 -4.494 1.00 63.56 89 LEU A CA 1
ATOM 672 C C . LEU A 1 89 ? 3.297 10.988 -3.931 1.00 63.56 89 LEU A C 1
ATOM 674 O O . LEU A 1 89 ? 2.983 10.711 -2.772 1.00 63.56 89 LEU A O 1
ATOM 678 N N . TRP A 1 90 ? 3.927 10.105 -4.711 1.00 65.12 90 TRP A N 1
ATOM 679 C CA . TRP A 1 90 ? 4.228 8.722 -4.317 1.00 65.12 90 TRP A CA 1
ATOM 680 C C . TRP A 1 90 ? 4.954 8.580 -2.953 1.00 65.12 90 TRP A C 1
ATOM 682 O O . TRP A 1 90 ? 4.502 7.768 -2.138 1.00 65.12 90 TRP A O 1
ATOM 692 N N . PRO A 1 91 ? 5.989 9.376 -2.609 1.00 59.69 91 PRO A N 1
ATOM 693 C CA . PRO A 1 91 ? 6.672 9.258 -1.314 1.00 59.69 91 PRO A CA 1
ATOM 694 C C . PRO A 1 91 ? 5.755 9.557 -0.120 1.00 59.69 91 PRO A C 1
ATOM 696 O O . PRO A 1 91 ? 5.874 8.944 0.940 1.00 59.69 91 PRO A O 1
ATOM 699 N N . ILE A 1 92 ? 4.806 10.477 -0.306 1.00 64.50 92 ILE A N 1
ATOM 700 C CA . ILE A 1 92 ? 3.852 10.883 0.729 1.00 64.50 92 ILE A CA 1
ATOM 701 C C . ILE A 1 92 ? 2.807 9.782 0.946 1.00 64.50 92 ILE A C 1
ATOM 703 O O . ILE A 1 92 ? 2.445 9.506 2.087 1.00 64.50 92 ILE A O 1
ATOM 707 N N . ALA A 1 93 ? 2.380 9.089 -0.116 1.00 61.69 93 ALA A N 1
ATOM 708 C CA . ALA A 1 93 ? 1.481 7.939 0.002 1.00 61.69 93 ALA A CA 1
ATOM 709 C C . ALA A 1 93 ? 2.123 6.781 0.790 1.00 61.69 93 ALA A C 1
ATOM 711 O O . ALA A 1 93 ? 1.461 6.156 1.618 1.00 61.69 93 ALA A O 1
ATOM 712 N N . TRP A 1 94 ? 3.423 6.535 0.587 1.00 62.03 94 TRP A N 1
ATOM 713 C CA . TRP A 1 94 ? 4.179 5.532 1.346 1.00 62.03 94 TRP A CA 1
ATOM 714 C C . TRP A 1 94 ? 4.331 5.915 2.823 1.00 62.03 94 TRP A C 1
ATOM 716 O O . TRP A 1 94 ? 4.123 5.080 3.704 1.00 62.03 94 TRP A O 1
ATOM 726 N N . LEU A 1 95 ? 4.622 7.192 3.096 1.00 65.12 95 LEU A N 1
ATOM 727 C CA . LEU A 1 95 ? 4.681 7.734 4.453 1.00 65.12 95 LEU A CA 1
ATOM 728 C C . LEU A 1 95 ? 3.341 7.552 5.183 1.00 65.12 95 LEU A C 1
ATOM 730 O O . LEU A 1 95 ? 3.327 7.122 6.333 1.00 65.12 95 LEU A O 1
ATOM 734 N N . TRP A 1 96 ? 2.219 7.812 4.503 1.00 62.31 96 TRP A N 1
ATOM 735 C CA . TRP A 1 96 ? 0.888 7.739 5.110 1.00 62.31 96 TRP A CA 1
ATOM 736 C C . TRP A 1 96 ? 0.361 6.308 5.285 1.00 62.31 96 TRP A C 1
ATOM 738 O O . TRP A 1 96 ? -0.303 6.011 6.276 1.00 62.31 96 TRP A O 1
ATOM 748 N N . ALA A 1 97 ? 0.704 5.392 4.374 1.00 59.41 97 ALA A N 1
ATOM 749 C CA . ALA A 1 97 ? 0.381 3.971 4.518 1.00 59.41 97 ALA A CA 1
ATOM 750 C C . ALA A 1 97 ? 1.071 3.331 5.739 1.00 59.41 97 ALA A C 1
ATOM 752 O O . ALA A 1 97 ? 0.527 2.403 6.338 1.00 59.41 97 ALA A O 1
ATOM 753 N N . TYR A 1 98 ? 2.251 3.831 6.123 1.00 53.72 98 TYR A N 1
ATOM 754 C CA . TYR A 1 98 ? 2.989 3.351 7.296 1.00 53.72 98 TYR A CA 1
ATOM 755 C C . TYR A 1 98 ? 2.626 4.070 8.601 1.00 53.72 98 TYR A C 1
ATOM 757 O O . TYR A 1 98 ? 2.884 3.538 9.686 1.00 53.72 98 TYR A O 1
ATOM 765 N N . THR A 1 99 ? 2.008 5.252 8.541 1.00 56.19 99 THR A N 1
ATOM 766 C CA . THR A 1 99 ? 1.517 5.924 9.748 1.00 56.19 99 THR A CA 1
ATOM 767 C C . THR A 1 99 ? 0.235 5.261 10.237 1.00 56.19 99 THR A C 1
ATOM 769 O O . THR A 1 99 ? -0.827 5.403 9.636 1.00 56.19 99 THR A O 1
ATOM 772 N N . LYS A 1 100 ? 0.320 4.542 11.364 1.00 51.03 100 LYS A N 1
ATOM 773 C CA . LYS A 1 100 ? -0.861 3.989 12.040 1.00 51.03 100 LYS A CA 1
ATOM 774 C C . LYS A 1 100 ? -1.834 5.119 12.404 1.00 51.03 100 LYS A C 1
ATOM 776 O O . LYS A 1 100 ? -1.375 6.145 12.913 1.00 51.03 100 LYS A O 1
ATOM 781 N N . PRO A 1 101 ? -3.158 4.945 12.233 1.00 54.19 101 PRO A N 1
ATOM 782 C CA . PRO A 1 101 ? -4.137 5.962 12.588 1.00 54.19 101 PRO A CA 1
ATOM 783 C C . PRO A 1 101 ? -4.282 6.023 14.113 1.00 54.19 101 PRO A C 1
ATOM 785 O O . PRO A 1 101 ? -5.217 5.485 14.706 1.00 54.19 101 PRO A O 1
ATOM 788 N N . VAL A 1 102 ? -3.340 6.710 14.763 1.00 51.25 102 VAL A N 1
ATOM 789 C CA . VAL A 1 102 ? -3.338 6.931 16.216 1.00 51.25 102 VAL A CA 1
ATOM 790 C C . VAL A 1 102 ? -4.613 7.665 16.649 1.00 51.25 102 VAL A C 1
ATOM 792 O O . VAL A 1 102 ? -5.099 7.448 17.751 1.00 51.25 102 VAL A O 1
ATOM 795 N N . ALA A 1 103 ? -5.209 8.463 15.754 1.00 50.69 103 ALA A N 1
ATOM 796 C CA . ALA A 1 103 ? -6.464 9.175 15.985 1.00 50.69 103 ALA A CA 1
ATOM 797 C C . ALA A 1 103 ? -7.694 8.249 16.087 1.00 50.69 103 ALA A C 1
ATOM 799 O O . ALA A 1 103 ? -8.528 8.462 16.961 1.00 50.69 103 ALA A O 1
ATOM 800 N N . TYR A 1 104 ? -7.801 7.194 15.265 1.00 50.97 104 TYR A N 1
ATOM 801 C CA . TYR A 1 104 ? -8.900 6.220 15.386 1.00 50.97 104 TYR A CA 1
ATOM 802 C C . TYR A 1 104 ? -8.733 5.371 16.650 1.00 50.97 104 TYR A C 1
ATOM 804 O O . TYR A 1 104 ? -9.687 5.158 17.394 1.00 50.97 104 TYR A O 1
ATOM 812 N N . ARG A 1 105 ? -7.488 4.986 16.961 1.00 53.59 105 ARG A N 1
ATOM 813 C CA . ARG A 1 105 ? -7.155 4.279 18.201 1.00 53.59 105 ARG A CA 1
ATOM 814 C C . ARG A 1 105 ? -7.405 5.134 19.455 1.00 53.59 105 ARG A C 1
ATOM 816 O O . ARG A 1 105 ? -7.7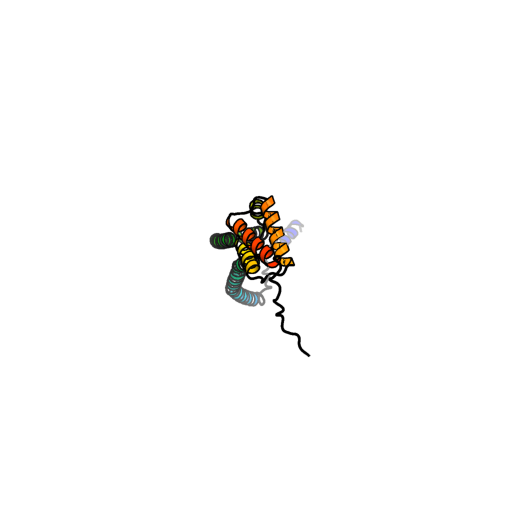85 4.585 20.484 1.00 53.59 105 ARG A O 1
ATOM 823 N N . MET A 1 106 ? -7.236 6.459 19.366 1.00 52.47 106 MET A N 1
ATOM 824 C CA . MET A 1 106 ? -7.577 7.404 20.440 1.00 52.47 106 MET A CA 1
ATOM 825 C C . MET A 1 106 ? -9.084 7.648 20.578 1.00 52.47 106 MET A C 1
ATOM 827 O O . MET A 1 106 ? -9.549 7.798 21.701 1.00 52.47 106 MET A O 1
ATOM 831 N N . ALA A 1 107 ? -9.842 7.680 19.476 1.00 54.34 107 ALA A N 1
ATOM 832 C CA . ALA A 1 107 ? -11.280 7.963 19.511 1.00 54.34 107 ALA A CA 1
ATOM 833 C C . ALA A 1 107 ? -12.148 6.726 19.808 1.00 54.34 107 ALA A C 1
ATOM 835 O O . ALA A 1 107 ? -13.142 6.843 20.514 1.00 54.34 107 ALA A O 1
ATOM 836 N N . TYR A 1 108 ? -11.777 5.549 19.291 1.00 48.91 108 TYR A N 1
ATOM 837 C CA . TYR A 1 108 ? -12.598 4.330 19.362 1.00 48.91 108 TYR A CA 1
ATOM 838 C C . TYR A 1 108 ? -11.929 3.162 20.099 1.00 48.91 108 TYR A C 1
ATOM 840 O O . TYR A 1 108 ? -12.566 2.141 20.333 1.00 48.91 108 TYR A O 1
ATOM 848 N N . GLY A 1 109 ? -10.663 3.285 20.513 1.00 54.44 109 GLY A N 1
ATOM 849 C CA . GLY A 1 109 ? -10.025 2.345 21.445 1.00 54.44 109 GLY A CA 1
ATOM 850 C C . GLY A 1 109 ? -9.744 0.933 20.913 1.00 54.44 109 GLY A C 1
ATOM 851 O O . GLY A 1 109 ? -9.087 0.167 21.618 1.00 54.44 109 GLY A O 1
ATOM 852 N N . THR A 1 110 ? -10.174 0.608 19.692 1.00 55.34 110 THR A N 1
ATOM 853 C CA . THR A 1 110 ? -9.948 -0.667 19.000 1.00 55.34 110 THR A CA 1
ATOM 854 C C . THR A 1 110 ? -9.436 -0.426 17.580 1.00 55.34 110 THR A C 1
ATOM 856 O O . THR A 1 110 ? -9.794 0.556 16.932 1.00 55.34 110 THR A O 1
ATOM 859 N N . ASP A 1 111 ? -8.577 -1.321 17.094 1.00 56.56 111 ASP A N 1
ATOM 860 C CA . ASP A 1 111 ? -8.114 -1.330 15.702 1.00 56.56 111 ASP A CA 1
ATOM 861 C C . ASP A 1 111 ? -9.128 -2.031 14.764 1.00 56.56 111 ASP A C 1
ATOM 863 O O . ASP A 1 111 ? -8.926 -2.063 13.550 1.00 56.56 111 ASP A O 1
ATOM 867 N N . LYS A 1 112 ? -10.225 -2.587 15.309 1.00 63.69 112 LYS A N 1
ATOM 868 C CA . LYS A 1 112 ? -11.236 -3.369 14.579 1.00 63.69 112 LYS A CA 1
ATOM 869 C C . LYS A 1 112 ? -12.552 -2.598 14.417 1.00 63.69 112 LYS A C 1
ATOM 871 O O . LYS A 1 112 ? -12.962 -1.829 15.280 1.00 63.69 112 LYS A O 1
ATOM 876 N N . HIS A 1 113 ? -13.238 -2.832 13.301 1.00 64.19 113 HIS A N 1
ATOM 877 C CA . HIS A 1 113 ? -14.562 -2.268 13.019 1.00 64.19 113 HIS A CA 1
ATOM 878 C C . HIS A 1 113 ? -15.664 -2.832 13.907 1.00 64.19 113 HIS A C 1
ATOM 880 O O . HIS A 1 113 ? -15.635 -4.011 14.254 1.00 64.19 113 HIS A O 1
ATOM 886 N N . GLU A 1 114 ? -16.720 -2.050 14.137 1.00 67.88 114 GLU A N 1
ATOM 887 C CA . GLU A 1 114 ? -17.937 -2.517 14.820 1.00 67.88 114 GLU A CA 1
ATOM 888 C C . GLU A 1 114 ? -18.502 -3.803 14.202 1.00 67.88 114 GLU A C 1
ATOM 890 O O . GLU A 1 114 ? -18.945 -4.706 14.910 1.00 67.88 114 GLU A O 1
ATOM 895 N N . HIS A 1 115 ? -18.404 -3.932 12.877 1.00 72.25 115 HIS A N 1
ATOM 896 C CA . HIS A 1 115 ? -18.891 -5.092 12.136 1.00 72.25 115 HIS A CA 1
ATOM 897 C C . HIS A 1 115 ? -18.176 -6.404 12.514 1.00 72.25 115 HIS A C 1
ATOM 899 O O . HIS A 1 115 ? -18.788 -7.471 12.460 1.00 72.25 115 HIS A O 1
ATOM 905 N N . TYR A 1 116 ? -16.905 -6.336 12.935 1.00 79.00 116 TYR A N 1
ATOM 906 C CA . TYR A 1 116 ? -16.173 -7.494 13.456 1.00 79.00 116 TYR A CA 1
ATOM 907 C C . TYR A 1 116 ? -16.794 -7.974 14.772 1.00 79.00 116 TYR A C 1
ATOM 909 O O . TYR A 1 116 ? -17.066 -9.161 14.935 1.00 79.00 116 TYR A O 1
ATOM 917 N N . TYR A 1 117 ? -17.080 -7.048 15.689 1.00 79.62 117 TYR A N 1
ATOM 918 C CA . TYR A 1 117 ? -17.670 -7.355 16.993 1.00 79.62 117 TYR A CA 1
ATOM 919 C C . TYR A 1 117 ? -19.097 -7.883 16.887 1.00 79.62 117 TYR A C 1
ATOM 921 O O . TYR A 1 117 ? -19.476 -8.788 17.628 1.00 79.62 117 TYR A O 1
ATOM 929 N N . VAL A 1 118 ? -19.876 -7.363 15.937 1.00 82.44 118 VAL A N 1
ATOM 930 C CA . VAL A 1 118 ? -21.220 -7.873 15.644 1.00 82.44 118 VAL A CA 1
ATOM 931 C C . VAL A 1 118 ? -21.160 -9.312 15.133 1.00 82.44 118 VAL A C 1
ATOM 933 O O . VAL A 1 118 ? -21.891 -10.155 15.644 1.00 82.44 118 VAL A O 1
ATOM 936 N N . HIS A 1 119 ? -20.258 -9.613 14.195 1.00 83.50 119 HIS A N 1
ATOM 937 C CA . HIS A 1 119 ? -20.096 -10.969 13.666 1.00 83.50 119 HIS A CA 1
ATOM 938 C C . HIS A 1 119 ? -19.577 -11.950 14.728 1.00 83.50 119 HIS A C 1
ATOM 940 O O . HIS A 1 119 ? -20.062 -13.074 14.830 1.00 83.50 119 HIS A O 1
ATOM 946 N N . MET A 1 120 ? -18.627 -11.529 15.570 1.00 81.56 120 MET A N 1
ATOM 947 C CA . MET A 1 120 ? -18.163 -12.351 16.692 1.00 81.56 120 MET A CA 1
ATOM 948 C C . MET A 1 120 ? -19.288 -12.612 17.705 1.00 81.56 120 MET A C 1
ATOM 950 O O . MET A 1 120 ? -19.415 -13.732 18.186 1.00 81.56 120 MET A O 1
ATOM 954 N N . ALA A 1 121 ? -20.153 -11.630 17.976 1.00 82.19 121 ALA A N 1
ATOM 955 C CA . ALA A 1 121 ? -21.331 -11.837 18.819 1.00 82.19 121 ALA A CA 1
ATOM 956 C C . ALA A 1 121 ? -22.346 -12.811 18.189 1.00 82.19 121 ALA A C 1
ATOM 958 O O . ALA A 1 121 ? -22.916 -13.630 18.899 1.00 82.19 121 ALA A O 1
ATOM 959 N N . GLU A 1 122 ? -22.549 -12.776 16.870 1.00 85.50 122 GLU A N 1
ATOM 960 C CA . GLU A 1 122 ? -23.418 -13.738 16.173 1.00 85.50 122 GLU A CA 1
ATOM 961 C C . GLU A 1 122 ? -22.848 -15.167 16.233 1.00 85.50 122 GLU A C 1
ATOM 963 O O . GLU A 1 122 ? -23.566 -16.122 16.531 1.00 85.50 122 GLU A O 1
ATOM 968 N N . ARG A 1 123 ? -21.532 -15.325 16.042 1.00 84.62 123 ARG A N 1
ATOM 969 C CA . ARG A 1 123 ? -20.848 -16.619 16.219 1.00 84.62 123 ARG A CA 1
ATOM 970 C C . ARG A 1 123 ? -20.915 -17.119 17.662 1.00 84.62 123 ARG A C 1
ATOM 972 O O . ARG A 1 123 ? -21.057 -18.322 17.880 1.00 84.62 123 ARG A O 1
ATOM 979 N N . ALA A 1 124 ? -20.867 -16.207 18.636 1.00 84.88 124 ALA A N 1
ATOM 980 C CA . ALA A 1 124 ? -21.099 -16.523 20.042 1.00 84.88 124 ALA A CA 1
ATOM 981 C C . ALA A 1 124 ? -22.513 -17.075 20.263 1.00 84.88 124 ALA A C 1
ATOM 983 O O . ALA A 1 124 ? -22.674 -18.070 20.964 1.00 84.88 124 ALA A O 1
ATOM 984 N N . GLU A 1 125 ? -23.542 -16.465 19.669 1.00 83.69 125 GLU A N 1
ATOM 985 C CA . GLU A 1 125 ? -24.933 -16.938 19.765 1.00 83.69 125 GLU A CA 1
ATOM 986 C C . GLU A 1 125 ? -25.139 -18.303 19.106 1.00 83.69 125 GLU A C 1
ATOM 988 O O . GLU A 1 125 ? -25.880 -19.134 19.627 1.00 83.69 125 GLU A O 1
ATOM 993 N N . ARG A 1 126 ? -24.440 -18.564 17.998 1.00 85.75 126 ARG A N 1
ATOM 994 C CA . ARG A 1 126 ? -24.441 -19.873 17.329 1.00 85.75 126 ARG A CA 1
ATOM 995 C C . ARG A 1 126 ? -23.661 -20.955 18.080 1.00 85.75 126 ARG A C 1
ATOM 997 O O . ARG A 1 126 ? -23.744 -22.122 17.708 1.00 85.75 126 ARG A O 1
ATOM 1004 N N . GLY A 1 127 ? -22.906 -20.585 19.116 1.00 83.62 127 GLY A N 1
ATOM 1005 C CA . GLY A 1 127 ? -22.063 -21.507 19.876 1.00 83.62 127 GLY A CA 1
ATOM 1006 C C . GLY A 1 127 ? -20.822 -21.989 19.115 1.00 83.62 127 GLY A C 1
ATOM 1007 O O . GLY A 1 127 ? -20.270 -23.026 19.469 1.00 83.62 127 GLY A O 1
ATOM 1008 N N . GLU A 1 128 ? -20.394 -21.253 18.084 1.00 85.25 128 GLU A N 1
ATOM 1009 C CA . GLU A 1 128 ? -19.234 -21.574 17.234 1.00 85.25 128 GLU A CA 1
ATOM 1010 C C . GLU A 1 128 ? -17.898 -21.048 17.790 1.00 85.25 128 GLU A C 1
ATOM 1012 O O . GLU A 1 128 ? -16.854 -21.257 17.171 1.00 85.25 128 GLU A O 1
ATOM 1017 N N . LEU A 1 129 ? -17.929 -20.291 18.889 1.00 83.38 129 LEU A N 1
ATOM 1018 C CA . LEU A 1 129 ? -16.733 -19.758 19.537 1.00 83.38 129 LEU A CA 1
ATOM 1019 C C . LEU A 1 129 ? -16.303 -20.653 20.696 1.00 83.38 129 LEU A C 1
ATOM 1021 O O . LEU A 1 129 ? -17.132 -21.065 21.512 1.00 83.38 129 LEU A O 1
ATOM 1025 N N . ASP A 1 130 ? -14.996 -20.883 20.787 1.00 86.12 130 ASP A N 1
ATOM 1026 C CA . ASP A 1 130 ? -14.379 -21.552 21.930 1.00 86.12 130 ASP A CA 1
ATOM 1027 C C . ASP A 1 130 ? -14.488 -20.680 23.194 1.00 86.12 130 ASP A C 1
ATOM 1029 O O . ASP A 1 130 ? -14.617 -19.454 23.111 1.00 86.12 130 ASP A O 1
ATOM 1033 N N . GLU A 1 131 ? -14.399 -21.290 24.378 1.00 83.19 131 GLU A N 1
ATOM 1034 C CA . GLU A 1 131 ? -14.497 -20.574 25.664 1.00 83.19 131 GLU A CA 1
ATOM 1035 C C . GLU A 1 131 ? -13.453 -19.452 25.777 1.00 83.19 131 GLU A C 1
ATOM 1037 O O . GLU A 1 131 ? -13.790 -18.323 26.125 1.00 83.19 131 GLU A O 1
ATOM 1042 N N . GLU A 1 132 ? -12.216 -19.711 25.344 1.00 85.56 132 GLU A N 1
ATOM 1043 C CA . GLU A 1 132 ? -11.146 -18.707 25.301 1.00 85.56 132 GLU A CA 1
ATOM 1044 C C . GLU A 1 132 ? -11.489 -17.521 24.377 1.00 85.56 132 GLU A C 1
ATOM 1046 O O . GLU A 1 132 ? -11.249 -16.359 24.716 1.00 85.56 132 GLU A O 1
ATOM 1051 N N . GLN A 1 133 ? -12.091 -17.787 23.211 1.00 84.88 133 GLN A N 1
ATOM 1052 C CA . GLN A 1 133 ? -12.480 -16.747 22.252 1.00 84.88 133 GLN A CA 1
ATOM 1053 C C . GLN A 1 133 ? -13.640 -15.896 22.780 1.00 84.88 133 GLN A C 1
ATOM 1055 O O . GLN A 1 133 ? -13.672 -14.682 22.554 1.00 84.88 133 GLN A O 1
ATOM 1060 N N . LEU A 1 134 ? -14.583 -16.522 23.490 1.00 86.25 134 LEU A N 1
ATOM 1061 C CA . LEU A 1 134 ? -15.692 -15.845 24.163 1.00 86.25 134 LEU A CA 1
ATOM 1062 C C . LEU A 1 134 ? -15.198 -14.952 25.302 1.00 86.25 134 LEU A C 1
ATOM 1064 O O . LEU A 1 134 ? -15.632 -13.801 25.408 1.00 86.25 134 LEU A O 1
ATOM 1068 N N . ASP A 1 135 ? -14.269 -15.449 26.115 1.00 88.12 135 ASP A N 1
ATOM 1069 C CA . ASP A 1 135 ? -13.678 -14.692 27.218 1.00 88.12 135 ASP A CA 1
ATOM 1070 C C . ASP A 1 135 ? -12.863 -13.504 26.709 1.00 88.12 135 ASP A C 1
ATOM 1072 O O . ASP A 1 135 ? -13.014 -12.385 27.211 1.00 88.12 135 ASP A O 1
ATOM 1076 N N . HIS A 1 136 ? -12.077 -13.704 25.649 1.00 88.44 136 HIS A N 1
ATOM 1077 C CA . HIS A 1 136 ? -11.364 -12.621 24.982 1.00 88.44 136 HIS A CA 1
ATOM 1078 C C . HIS A 1 136 ? -12.326 -11.550 24.446 1.00 88.44 136 HIS A C 1
ATOM 1080 O O . HIS A 1 136 ? -12.132 -10.358 24.696 1.00 88.44 136 HIS A O 1
ATOM 1086 N N . LEU A 1 137 ? -13.403 -11.959 23.766 1.00 87.12 137 LEU A N 1
ATOM 1087 C CA . LEU A 1 137 ? -14.416 -11.041 23.241 1.00 87.12 137 LEU A CA 1
ATOM 1088 C C . LEU A 1 137 ? -15.101 -10.242 24.363 1.00 87.12 137 LEU A C 1
ATOM 1090 O O . LEU A 1 137 ? -15.309 -9.033 24.230 1.00 87.12 137 LEU A O 1
ATOM 1094 N N . ARG A 1 138 ? -15.414 -10.889 25.494 1.00 87.38 138 ARG A N 1
ATOM 1095 C CA . ARG A 1 138 ? -15.947 -10.212 26.687 1.00 87.38 138 ARG A CA 1
ATOM 1096 C C . ARG A 1 138 ? -14.955 -9.199 27.243 1.00 87.38 138 ARG A C 1
ATOM 1098 O O . ARG A 1 138 ? -15.353 -8.064 27.502 1.00 87.38 138 ARG A O 1
ATOM 1105 N N . ALA A 1 139 ? -13.693 -9.586 27.415 1.00 88.56 139 ALA A N 1
ATOM 1106 C CA . ALA A 1 139 ? -12.645 -8.704 27.920 1.00 88.56 139 ALA A CA 1
ATOM 1107 C C . ALA A 1 139 ? -12.467 -7.468 27.022 1.00 88.56 139 ALA A C 1
ATOM 1109 O O . ALA A 1 139 ? -12.375 -6.348 27.533 1.00 88.56 139 ALA A O 1
ATOM 1110 N N . GLU A 1 140 ? -12.520 -7.639 25.695 1.00 85.38 140 GLU A N 1
ATOM 1111 C CA . GLU A 1 140 ? -12.504 -6.506 24.766 1.00 85.38 140 GLU A CA 1
ATOM 1112 C C . GLU A 1 140 ? -13.721 -5.587 24.992 1.00 85.38 140 GLU A C 1
ATOM 1114 O O . GLU A 1 140 ? -13.534 -4.376 25.133 1.00 85.38 140 GLU A O 1
ATOM 1119 N N . PHE A 1 141 ? -14.946 -6.119 25.127 1.00 85.62 141 PHE A N 1
ATOM 1120 C CA . PHE A 1 141 ? -16.136 -5.298 25.419 1.00 85.62 141 PHE A CA 1
ATOM 1121 C C . PHE A 1 141 ? -16.052 -4.540 26.752 1.00 85.62 141 PHE A C 1
ATOM 1123 O O . PHE A 1 141 ? -16.496 -3.391 26.817 1.00 85.62 141 PHE A O 1
ATOM 1130 N N . PHE A 1 142 ? -15.475 -5.134 27.801 1.00 84.31 142 PHE A N 1
ATOM 1131 C CA . PHE A 1 142 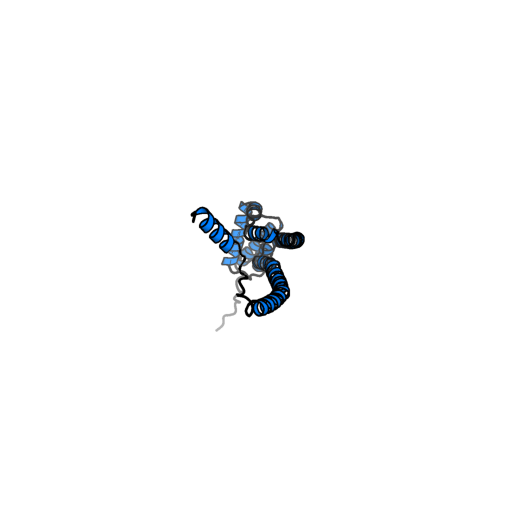? -15.238 -4.439 29.072 1.00 84.31 142 PHE A CA 1
ATOM 1132 C C . PHE A 1 142 ? -14.243 -3.292 28.903 1.00 84.31 142 PHE A C 1
ATOM 1134 O O . PHE A 1 142 ? -14.531 -2.169 29.316 1.00 84.31 142 PHE A O 1
ATOM 1141 N N . SER A 1 143 ? -13.131 -3.538 28.208 1.00 84.12 143 SER A N 1
ATOM 1142 C CA . SER A 1 143 ? -12.132 -2.496 27.950 1.00 84.12 143 SER A CA 1
ATOM 1143 C C . SER A 1 143 ? -12.698 -1.325 27.129 1.00 84.12 143 SER A C 1
ATOM 1145 O O . SER A 1 143 ? -12.347 -0.167 27.361 1.00 84.12 143 SER A O 1
ATOM 1147 N N . MET A 1 144 ? -13.621 -1.600 26.199 1.00 80.19 144 MET A N 1
ATOM 1148 C CA . MET A 1 144 ? -14.330 -0.570 25.435 1.00 80.19 144 MET A CA 1
ATOM 1149 C C . MET A 1 144 ? -15.309 0.224 26.313 1.00 80.19 144 MET A C 1
ATOM 1151 O O . MET A 1 144 ? -15.483 1.425 26.094 1.00 80.19 144 MET A O 1
ATOM 1155 N N . ALA A 1 145 ? -15.930 -0.418 27.311 1.00 82.06 145 ALA A N 1
ATOM 1156 C CA . ALA A 1 145 ? -16.884 0.211 28.231 1.00 82.06 145 ALA A CA 1
ATOM 1157 C C . ALA A 1 145 ? -16.205 1.198 29.168 1.00 82.06 145 ALA A C 1
ATOM 1159 O O . ALA A 1 145 ? -16.688 2.318 29.320 1.00 82.06 145 ALA A O 1
ATOM 1160 N N . GLU A 1 146 ? -15.058 0.816 29.723 1.00 82.12 146 GLU A N 1
ATOM 1161 C CA . GLU A 1 146 ? -14.250 1.687 30.582 1.00 82.12 146 GLU A CA 1
ATOM 1162 C C . GLU A 1 146 ? -13.776 2.945 29.852 1.00 82.12 146 GLU A C 1
ATOM 1164 O O . GLU A 1 146 ? -13.682 4.021 30.439 1.00 82.12 146 GLU A O 1
ATOM 1169 N N . ARG A 1 147 ? -13.516 2.823 28.549 1.00 75.25 147 ARG A N 1
ATOM 1170 C CA . ARG A 1 147 ? -13.064 3.928 27.696 1.00 75.25 147 ARG A CA 1
ATOM 1171 C C . ARG A 1 147 ? -14.204 4.776 27.131 1.00 75.25 147 ARG A C 1
ATOM 1173 O O . ARG A 1 147 ? -13.929 5.753 26.443 1.00 75.25 147 ARG A O 1
ATOM 1180 N N . GLY A 1 148 ? -15.463 4.407 27.380 1.00 75.19 148 GLY A N 1
ATOM 1181 C CA . GLY A 1 148 ? -16.633 5.102 26.833 1.00 75.19 148 GLY A CA 1
ATOM 1182 C C . GLY A 1 148 ? -16.803 4.955 25.315 1.00 75.19 148 GLY A C 1
ATOM 1183 O O . GLY A 1 148 ? -17.534 5.732 24.710 1.00 75.19 148 GLY A O 1
ATOM 1184 N N . ALA A 1 149 ? -16.154 3.965 24.695 1.00 68.38 149 ALA A N 1
ATOM 1185 C CA . ALA A 1 149 ? -16.103 3.784 23.241 1.00 68.38 149 ALA A CA 1
ATOM 1186 C C . ALA A 1 149 ? -17.227 2.884 22.679 1.00 68.38 149 ALA A C 1
ATOM 1188 O O . ALA A 1 149 ? -17.196 2.519 21.505 1.00 68.38 149 ALA A O 1
ATOM 1189 N N . LEU A 1 150 ? -18.221 2.494 23.491 1.00 73.31 150 LEU A N 1
ATOM 1190 C CA . LEU A 1 150 ? -19.350 1.688 23.009 1.00 73.31 150 LEU A CA 1
ATOM 1191 C C . LEU A 1 150 ? -20.424 2.547 22.342 1.00 73.31 150 LEU A C 1
ATOM 1193 O O . LEU A 1 150 ? -21.208 3.221 23.017 1.00 73.31 150 LEU A O 1
ATOM 1197 N N . SER A 1 151 ? -20.538 2.405 21.025 1.00 78.44 151 SER A N 1
ATOM 1198 C CA . SER A 1 151 ? -21.748 2.761 20.288 1.00 78.44 151 SER A CA 1
ATOM 1199 C C . SER A 1 151 ? -22.933 1.873 20.685 1.00 78.44 151 SER A C 1
ATOM 1201 O O . SER A 1 151 ? -22.776 0.808 21.293 1.00 78.44 151 SER A O 1
ATOM 1203 N N . ASP A 1 152 ? -24.148 2.289 20.333 1.00 83.44 152 ASP A N 1
ATOM 1204 C CA . ASP A 1 152 ? -25.365 1.544 20.679 1.00 83.44 152 ASP A CA 1
ATOM 1205 C C . ASP A 1 152 ? -25.414 0.152 20.029 1.00 83.44 152 ASP A C 1
ATOM 1207 O O . ASP A 1 152 ? -25.900 -0.807 20.634 1.00 83.44 152 ASP A O 1
ATOM 1211 N N . VAL A 1 153 ? -24.810 0.004 18.847 1.00 82.75 153 VAL A N 1
ATOM 1212 C CA . VAL A 1 153 ? -24.658 -1.285 18.157 1.00 82.75 153 VAL A CA 1
ATOM 1213 C C . VAL A 1 153 ? -23.737 -2.226 18.940 1.00 82.75 153 VAL A C 1
ATOM 1215 O O . VAL A 1 153 ? -24.059 -3.404 19.118 1.00 82.75 153 VAL A O 1
ATOM 1218 N N . LEU A 1 154 ? -22.616 -1.718 19.464 1.00 83.69 154 LEU A N 1
ATOM 1219 C CA . LEU A 1 154 ? -21.689 -2.508 20.279 1.00 83.69 154 LEU A CA 1
ATOM 1220 C C . LEU A 1 154 ? -22.310 -2.918 21.620 1.00 83.69 154 LEU A C 1
ATOM 1222 O O . LEU A 1 154 ? -22.083 -4.040 22.076 1.00 83.69 154 LEU A O 1
ATOM 1226 N N . LYS A 1 155 ? -23.132 -2.053 22.235 1.00 87.12 155 LYS A N 1
ATOM 1227 C CA . LYS A 1 155 ? -23.879 -2.400 23.460 1.00 87.12 155 LYS A CA 1
ATOM 1228 C C . LYS A 1 155 ? -24.803 -3.589 23.201 1.00 87.12 155 LYS A C 1
ATOM 1230 O O . LYS A 1 155 ? -24.768 -4.560 23.955 1.00 87.12 155 LYS A O 1
ATOM 1235 N N . ALA A 1 156 ? -25.539 -3.563 22.088 1.00 87.38 156 ALA A N 1
ATOM 1236 C CA . ALA A 1 156 ? -26.395 -4.675 21.687 1.00 87.38 156 ALA A CA 1
ATOM 1237 C C . ALA A 1 156 ? -25.595 -5.970 21.439 1.00 87.38 156 ALA A C 1
ATOM 1239 O O . ALA A 1 156 ? -26.018 -7.047 21.861 1.00 87.38 156 ALA A O 1
ATOM 1240 N N . ALA A 1 157 ? -24.421 -5.886 20.804 1.00 86.31 157 ALA A N 1
ATOM 1241 C CA . ALA A 1 157 ? -23.552 -7.043 20.563 1.00 86.31 157 ALA A CA 1
ATOM 1242 C C . ALA A 1 157 ? -22.995 -7.662 21.862 1.00 86.31 157 ALA A C 1
ATOM 1244 O O . ALA A 1 157 ? -22.986 -8.889 22.013 1.00 86.31 157 ALA A O 1
ATOM 1245 N N . ARG A 1 158 ? -22.590 -6.831 22.829 1.00 89.06 158 ARG A N 1
ATOM 1246 C CA . ARG A 1 158 ? -22.175 -7.281 24.166 1.00 89.06 158 ARG A CA 1
ATOM 1247 C C . ARG A 1 158 ? -23.318 -7.994 24.887 1.00 89.06 158 ARG A C 1
ATOM 1249 O O . ARG A 1 158 ? -23.105 -9.058 25.465 1.00 89.06 158 ARG A O 1
ATOM 1256 N N . ASP A 1 159 ? -24.520 -7.427 24.844 1.00 90.12 159 ASP A N 1
ATOM 1257 C CA . ASP A 1 159 ? -25.680 -7.991 25.536 1.00 90.12 159 ASP A CA 1
ATOM 1258 C C . ASP A 1 159 ? -26.070 -9.358 24.949 1.00 90.12 159 ASP A C 1
ATOM 1260 O O . ASP A 1 159 ? -26.349 -10.292 25.703 1.00 90.12 159 ASP A O 1
ATOM 1264 N N . ARG A 1 160 ? -25.997 -9.513 23.619 1.00 86.62 160 ARG A N 1
ATOM 1265 C CA . ARG A 1 160 ? -26.136 -10.806 22.919 1.00 86.62 160 ARG A CA 1
ATOM 1266 C C . ARG A 1 160 ? -25.093 -11.832 23.365 1.00 86.62 160 ARG A C 1
ATOM 1268 O O . ARG A 1 160 ? -25.439 -12.942 23.765 1.00 86.62 160 ARG A O 1
ATOM 1275 N N . THR A 1 161 ? -23.824 -11.430 23.404 1.00 87.50 161 THR A N 1
ATOM 1276 C CA . THR A 1 161 ? -22.720 -12.291 23.868 1.00 87.50 161 THR A CA 1
ATOM 1277 C C . THR A 1 161 ? -22.921 -12.721 25.328 1.00 87.50 161 THR A C 1
ATOM 1279 O O . THR A 1 161 ? -22.748 -13.890 25.665 1.00 87.50 161 THR A O 1
ATOM 1282 N N . SER A 1 162 ? -23.353 -11.803 26.201 1.00 87.88 162 SER A N 1
ATOM 1283 C CA . SER A 1 162 ? -23.646 -12.095 27.612 1.00 87.88 162 SER A CA 1
ATOM 1284 C C . SER A 1 162 ? -24.788 -13.106 27.772 1.00 87.88 162 SER A C 1
ATOM 1286 O O . SER A 1 162 ? -24.681 -14.027 28.582 1.00 87.88 162 SER A O 1
ATOM 1288 N N . LYS A 1 163 ? -25.848 -12.986 26.958 1.00 87.25 163 LYS A N 1
ATOM 1289 C CA . LYS A 1 163 ? -26.956 -13.956 26.917 1.00 87.25 163 LYS A CA 1
ATOM 1290 C C . LYS A 1 163 ? -26.497 -15.341 26.464 1.00 87.25 163 LYS A C 1
ATOM 1292 O O . LYS A 1 163 ? -26.911 -16.319 27.078 1.00 87.25 163 LYS A O 1
ATOM 1297 N N . SER A 1 164 ? -25.636 -15.429 25.447 1.00 84.62 164 SER A N 1
ATOM 1298 C CA . SER A 1 164 ? -25.075 -16.714 24.999 1.00 84.62 164 SER A CA 1
ATOM 1299 C C . SER A 1 164 ? -24.288 -17.408 26.119 1.00 84.62 164 SER A C 1
ATOM 1301 O O . SER A 1 164 ? -24.533 -18.575 26.428 1.00 84.62 164 SER A O 1
ATOM 1303 N N . VAL A 1 165 ? -23.427 -16.665 26.824 1.00 83.69 165 VAL A N 1
ATOM 1304 C CA . VAL A 1 165 ? -22.663 -17.202 27.964 1.00 83.69 165 VAL A CA 1
ATOM 1305 C C . VAL A 1 165 ? -23.579 -17.629 29.112 1.00 83.69 165 VAL A C 1
ATOM 1307 O O . VAL A 1 165 ? -23.394 -18.707 29.669 1.00 83.69 165 VAL A O 1
ATOM 1310 N N . ALA A 1 166 ? -24.599 -16.833 29.443 1.00 82.88 166 ALA A N 1
ATOM 1311 C CA . ALA A 1 166 ? -25.580 -17.201 30.463 1.00 82.88 166 ALA A CA 1
ATOM 1312 C C . ALA A 1 166 ? -26.375 -18.463 30.076 1.00 82.88 166 ALA A C 1
ATOM 1314 O O . ALA A 1 166 ? -26.644 -19.299 30.934 1.00 82.88 166 ALA A O 1
ATOM 1315 N N . GLY A 1 167 ? -26.704 -18.628 28.791 1.00 79.12 167 GLY A N 1
ATOM 1316 C CA . GLY A 1 167 ? -27.348 -19.832 28.262 1.00 79.12 167 GLY A CA 1
ATOM 1317 C C . GLY A 1 167 ? -26.456 -21.075 28.321 1.00 79.12 167 GLY A C 1
ATOM 1318 O O . GLY A 1 167 ? -26.962 -22.164 28.567 1.00 79.12 167 GLY A O 1
ATOM 1319 N N . ARG A 1 168 ? -25.136 -20.917 28.156 1.00 73.00 168 ARG A N 1
ATOM 1320 C CA . ARG A 1 168 ? -24.150 -22.005 28.286 1.00 73.00 168 ARG A CA 1
ATOM 1321 C C . ARG A 1 168 ? -23.841 -22.364 29.744 1.00 73.00 168 ARG A C 1
ATOM 1323 O O . ARG A 1 168 ? -23.593 -23.526 30.042 1.00 73.00 168 ARG A O 1
ATOM 1330 N N . ALA A 1 169 ? -23.860 -21.377 30.640 1.00 67.44 169 ALA A N 1
ATOM 1331 C CA . ALA A 1 169 ? -23.652 -21.559 32.077 1.00 67.44 169 ALA A CA 1
ATOM 1332 C C . ALA A 1 169 ? -24.913 -22.045 32.816 1.00 67.44 169 ALA A C 1
ATOM 1334 O O . ALA A 1 169 ? -24.815 -22.508 33.954 1.00 67.44 169 ALA A O 1
ATOM 1335 N N . ALA A 1 170 ? -26.095 -21.942 32.197 1.00 57.69 170 ALA A N 1
ATOM 1336 C CA . ALA A 1 170 ? -27.305 -22.547 32.727 1.00 57.69 170 ALA A CA 1
ATOM 1337 C C . ALA A 1 170 ? -27.117 -24.075 32.769 1.00 57.69 170 ALA A C 1
ATOM 1339 O O . ALA A 1 170 ? -26.786 -24.669 31.740 1.00 57.69 170 ALA A O 1
ATOM 1340 N N . PRO A 1 171 ? -27.314 -24.734 33.926 1.00 51.47 171 PRO A N 1
ATOM 1341 C CA . PRO A 1 171 ? -27.252 -26.185 33.991 1.00 51.47 171 PRO A CA 1
ATOM 1342 C C . PRO A 1 171 ? -28.294 -26.739 33.020 1.00 51.47 171 PRO A C 1
ATOM 1344 O O . PRO A 1 171 ? -29.487 -26.460 33.156 1.00 51.47 171 PRO A O 1
ATOM 1347 N N . GLY A 1 172 ? -27.833 -27.472 32.003 1.00 48.75 172 GLY A N 1
ATOM 1348 C CA . GLY A 1 172 ? -28.716 -28.112 31.036 1.00 48.75 172 GLY A CA 1
ATOM 1349 C C . GLY A 1 172 ? -29.782 -28.936 31.767 1.00 48.75 172 GLY A C 1
ATOM 1350 O O . GLY A 1 172 ? -29.481 -29.501 32.825 1.00 48.75 172 GLY A O 1
ATOM 1351 N N . PRO A 1 173 ? -31.026 -28.998 31.257 1.00 49.41 173 PRO A N 1
ATOM 1352 C CA . PRO A 1 173 ? -32.058 -29.810 31.878 1.00 49.41 173 PRO A CA 1
ATOM 1353 C C . PRO A 1 173 ? -31.526 -31.237 31.968 1.00 49.41 173 PRO 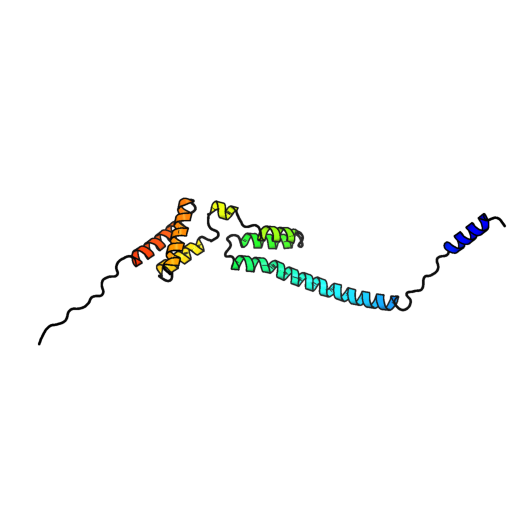A C 1
ATOM 1355 O O . PRO A 1 173 ? -31.165 -31.837 30.955 1.00 49.41 173 PRO A O 1
ATOM 1358 N N . ALA A 1 174 ? -31.402 -31.718 33.206 1.00 44.91 174 ALA A N 1
ATOM 1359 C CA . ALA A 1 174 ? -30.938 -33.050 33.534 1.00 44.91 174 ALA A CA 1
ATOM 1360 C C . ALA A 1 174 ? -31.574 -34.056 32.573 1.00 44.91 174 ALA A C 1
ATOM 1362 O O . ALA A 1 174 ? -32.800 -34.128 32.459 1.00 44.91 174 ALA A O 1
ATOM 1363 N N . ALA A 1 175 ? -30.721 -34.798 31.866 1.00 43.72 175 ALA A N 1
ATOM 1364 C CA . ALA A 1 175 ? -31.132 -35.942 31.082 1.00 43.72 175 ALA A CA 1
ATOM 1365 C C . ALA A 1 175 ? -32.025 -36.821 31.963 1.00 43.72 175 ALA A C 1
ATOM 1367 O O . ALA A 1 175 ? -31.613 -37.306 33.017 1.00 43.72 175 ALA A O 1
ATOM 1368 N N . SER A 1 176 ? -33.273 -36.965 31.538 1.00 45.91 176 SER A N 1
ATOM 1369 C CA . SER A 1 176 ? -34.264 -37.841 32.126 1.00 45.91 176 SER A CA 1
ATOM 1370 C C . SER A 1 176 ? -33.781 -39.286 32.017 1.00 45.91 176 SER A C 1
ATOM 1372 O O . SER A 1 176 ? -33.969 -39.951 31.000 1.00 45.91 176 SER A O 1
ATOM 1374 N N . THR A 1 177 ? -33.174 -39.806 33.081 1.00 43.00 177 THR A N 1
ATOM 1375 C CA . THR A 1 177 ? -33.110 -41.250 33.290 1.00 43.00 177 THR A CA 1
ATOM 1376 C C . THR A 1 177 ? -34.506 -41.711 33.690 1.00 43.00 177 THR A C 1
ATOM 1378 O O . THR A 1 177 ? -34.970 -41.561 34.820 1.00 43.00 177 THR A O 1
ATOM 1381 N N . SER A 1 178 ? -35.226 -42.210 32.692 1.00 43.03 178 SER A N 1
ATOM 1382 C CA . SER A 1 178 ? -36.488 -42.907 32.860 1.00 43.03 178 SER A CA 1
ATOM 1383 C C . SER A 1 178 ? -36.297 -44.122 33.771 1.00 43.03 178 SER A C 1
ATOM 1385 O O . SER A 1 178 ? -35.450 -44.985 33.564 1.00 43.03 178 SER A O 1
ATOM 1387 N N . THR A 1 179 ? -37.119 -44.159 34.813 1.00 48.78 179 THR A N 1
ATOM 1388 C CA . THR A 1 179 ? -37.432 -45.342 35.613 1.00 48.78 179 THR A CA 1
ATOM 1389 C C . THR A 1 179 ? -38.097 -46.404 34.737 1.00 48.78 179 THR A C 1
ATOM 1391 O O . THR A 1 179 ? -39.035 -46.052 34.030 1.00 48.78 179 THR A O 1
ATOM 1394 N N . THR A 1 180 ? -37.663 -47.672 34.815 1.00 46.09 180 THR A N 1
ATOM 1395 C CA . THR A 1 180 ? -38.440 -48.939 34.682 1.00 46.09 180 THR A CA 1
ATOM 1396 C C . THR A 1 180 ? -37.427 -50.097 34.796 1.00 46.09 180 THR A C 1
ATOM 1398 O O . THR A 1 180 ? -36.455 -50.100 34.057 1.00 46.09 180 THR A O 1
ATOM 1401 N N . GLY A 1 181 ? -37.518 -51.111 35.655 1.00 42.22 181 GLY A N 1
ATOM 1402 C CA . GLY A 1 181 ? -38.521 -51.515 36.630 1.00 42.22 181 GLY A CA 1
ATOM 1403 C C . GLY A 1 181 ? -37.984 -52.698 37.455 1.00 42.22 181 GLY A C 1
ATOM 1404 O O . GLY A 1 181 ? -37.024 -53.362 37.063 1.00 42.22 181 GLY A O 1
ATOM 1405 N N . GLY A 1 182 ? -38.591 -52.933 38.617 1.00 49.84 182 GLY A N 1
ATOM 1406 C CA . GLY A 1 182 ? -38.434 -54.181 39.358 1.00 49.84 182 GLY A CA 1
ATOM 1407 C C . GLY A 1 182 ? -39.310 -55.286 38.766 1.00 49.84 182 GLY A C 1
ATOM 1408 O O . GLY A 1 182 ? -40.393 -54.994 38.270 1.00 49.84 182 GLY A O 1
ATOM 1409 N N . HIS A 1 183 ? -38.812 -56.523 38.811 1.00 45.53 183 HIS A N 1
ATOM 1410 C CA . HIS A 1 183 ? -39.518 -57.766 39.165 1.00 45.53 183 HIS A CA 1
ATOM 1411 C C . HIS A 1 183 ? -38.677 -58.977 38.732 1.00 45.53 183 HIS A C 1
ATOM 1413 O O . HIS A 1 183 ? -38.594 -59.281 37.544 1.00 45.53 183 HIS A O 1
ATOM 1419 N N . ALA A 1 184 ? -38.098 -59.667 39.716 1.00 40.78 184 ALA A N 1
ATOM 1420 C CA . ALA A 1 184 ? -38.006 -61.126 39.811 1.00 40.78 184 ALA A CA 1
ATOM 1421 C C . ALA A 1 184 ? -37.694 -61.481 41.269 1.00 40.78 184 ALA A C 1
ATOM 1423 O O . ALA A 1 184 ? -36.739 -60.881 41.813 1.00 40.78 184 ALA A O 1
#

Foldseek 3Di:
DDVVVVVVVVVVVVPPPDPPPPPPPPPVVVVVVVVVVVVVCVPVVVVVVVVVLVCLLVVLLVVCVVQQAPPSVVSVVLSVVCVVVVNPCVVVSVVVSPDDPVVCCLQQVDRHDLVVLQVLLVCLLVVVDDPVSLVVSLVVLVSRVVSVNDDPSNVVSNVSSVVSVVVVPPDPDPDDPDDDDDDD

pLDDT: mean 70.12, std 14.85, range [40.78, 95.75]

Secondary structure (DSSP, 8-state):
--HHHHHHHHHHHHTS-------TTHHHHHHHHHHHHHHHHHHHHHHHHHHHHHHHHHHHHHHHHHTT-TTHHHHHHHHHHHHHTTTTTHHHHHHHHHS--HHHHHHHS-SS-HHHHHHHHHHHHTT-S-HHHHHHHHHHHHHHHHTT---HHHHHHHHHHHHHHHHHHSPPP-----------